Protein AF-A0A7S1CDT9-F1 (afdb_monomer_lite)

Radius of gyration: 30.09 Å; chains: 1; bounding box: 101×68×72 Å

InterPro domains:
  IPR005821 Ion transport domain [PF00520] (72-222)
  IPR027359 Voltage-dependent channel domain superfamily [G3DSA:1.20.120.350] (67-190)

Organism: NCBI:txid1486930

Structure (mmCIF, N/CA/C/O backbone):
data_AF-A0A7S1CDT9-F1
#
_entry.id   AF-A0A7S1CDT9-F1
#
loop_
_atom_site.group_PDB
_atom_site.id
_atom_site.type_symbol
_atom_site.label_atom_id
_atom_site.label_alt_id
_atom_site.label_comp_id
_atom_site.label_asym_id
_atom_site.label_entity_id
_atom_site.label_seq_id
_atom_site.pdbx_PDB_ins_code
_atom_site.Cartn_x
_atom_site.Cartn_y
_atom_site.Cartn_z
_atom_site.occupancy
_atom_site.B_iso_or_equiv
_atom_site.auth_seq_id
_atom_site.auth_comp_id
_atom_site.auth_asym_id
_atom_site.auth_atom_id
_atom_site.pdbx_PDB_model_num
ATOM 1 N N . TYR A 1 1 ? -73.613 44.405 9.204 1.00 38.44 1 TYR A N 1
ATOM 2 C CA . TYR A 1 1 ? -73.505 43.460 8.079 1.00 38.44 1 TYR A CA 1
ATOM 3 C C . TYR A 1 1 ? -72.021 43.235 7.843 1.00 38.44 1 TYR A C 1
ATOM 5 O O . TYR A 1 1 ? -71.393 44.067 7.221 1.00 38.44 1 TYR A O 1
ATOM 13 N N . GLY A 1 2 ? -71.340 42.308 8.503 1.00 38.50 2 GLY A N 1
ATOM 14 C CA . GLY A 1 2 ? -71.753 40.945 8.801 1.00 38.50 2 GLY A CA 1
ATOM 15 C C . GLY A 1 2 ? -71.008 40.019 7.843 1.00 38.50 2 GLY A C 1
ATOM 16 O O . GLY A 1 2 ? -71.425 39.916 6.703 1.00 38.50 2 GLY A O 1
ATOM 17 N N . SER A 1 3 ? -69.946 39.393 8.361 1.00 44.78 3 SER A N 1
ATOM 18 C CA . SER A 1 3 ? -69.428 38.069 7.986 1.00 44.78 3 SER A CA 1
ATOM 19 C C . SER A 1 3 ? -68.967 37.836 6.536 1.00 44.78 3 SER A C 1
ATOM 21 O O . SER A 1 3 ? -69.788 37.714 5.637 1.00 44.78 3 SER A O 1
ATOM 23 N N . ALA A 1 4 ? -67.643 37.727 6.351 1.00 43.66 4 ALA A N 1
ATOM 24 C CA . ALA A 1 4 ? -66.958 36.709 5.527 1.00 43.66 4 ALA A CA 1
ATOM 25 C C . ALA A 1 4 ? -65.446 37.022 5.408 1.00 43.66 4 ALA A C 1
ATOM 27 O O . ALA A 1 4 ? -64.882 37.029 4.321 1.00 43.66 4 ALA A O 1
ATOM 28 N N . ALA A 1 5 ? -64.782 37.313 6.528 1.00 44.62 5 ALA A N 1
ATOM 29 C CA . ALA A 1 5 ? -63.343 37.081 6.650 1.00 44.62 5 ALA A CA 1
ATOM 30 C C . ALA A 1 5 ? -63.211 35.766 7.424 1.00 44.62 5 ALA A C 1
ATOM 32 O O . ALA A 1 5 ? -62.884 35.763 8.604 1.00 44.62 5 ALA A O 1
ATOM 33 N N . GLY A 1 6 ? -63.687 34.689 6.797 1.00 41.97 6 GLY A N 1
ATOM 34 C CA . GLY A 1 6 ? -63.473 33.339 7.289 1.00 41.97 6 GLY A CA 1
ATOM 35 C C . GLY A 1 6 ? -62.061 32.952 6.902 1.00 41.97 6 GLY A C 1
ATOM 36 O O . GLY A 1 6 ? -61.773 32.873 5.710 1.00 41.97 6 GLY A O 1
ATOM 37 N N . ASP A 1 7 ? -61.204 32.849 7.912 1.00 44.88 7 ASP A N 1
ATOM 38 C CA . ASP A 1 7 ? -60.302 31.717 8.100 1.00 44.88 7 ASP A CA 1
ATOM 39 C C . ASP A 1 7 ? -59.784 31.122 6.783 1.00 44.88 7 ASP A C 1
ATOM 41 O O . ASP A 1 7 ? -60.239 30.082 6.315 1.00 44.88 7 ASP A O 1
ATOM 45 N N . LEU A 1 8 ? -58.840 31.825 6.154 1.00 48.88 8 LEU A N 1
ATOM 46 C CA . LEU A 1 8 ? -57.819 31.125 5.387 1.00 48.88 8 LEU A CA 1
ATOM 47 C C . LEU A 1 8 ? -56.829 30.636 6.431 1.00 48.88 8 LEU A C 1
ATOM 49 O O . LEU A 1 8 ? -56.068 31.426 6.987 1.00 48.88 8 LEU A O 1
ATOM 53 N N . ASP A 1 9 ? -56.987 29.358 6.748 1.00 50.38 9 ASP A N 1
ATOM 54 C CA . ASP A 1 9 ? -56.279 28.605 7.765 1.00 50.38 9 ASP A CA 1
ATOM 55 C C . ASP A 1 9 ? -54.783 28.963 7.797 1.00 50.38 9 ASP A C 1
ATOM 57 O O . ASP A 1 9 ? -54.049 28.752 6.827 1.00 50.38 9 ASP A O 1
ATOM 61 N N . ASP A 1 10 ? -54.313 29.465 8.946 1.00 52.00 10 ASP A N 1
ATOM 62 C CA . ASP A 1 10 ? -52.886 29.691 9.238 1.00 52.00 10 ASP A CA 1
ATOM 63 C C . ASP A 1 10 ? -52.038 28.407 9.045 1.00 52.00 10 ASP A C 1
ATOM 65 O O . ASP A 1 10 ? -50.812 28.475 8.927 1.00 52.00 10 ASP A O 1
ATOM 69 N N . ASP A 1 11 ? -52.690 27.243 8.941 1.00 54.84 11 ASP A N 1
ATOM 70 C CA . ASP A 1 11 ? -52.087 25.944 8.649 1.00 54.84 11 ASP A CA 1
ATOM 71 C C . ASP A 1 11 ? -51.543 25.822 7.202 1.00 54.84 11 ASP A C 1
ATOM 73 O O . ASP A 1 11 ? -50.564 25.105 6.991 1.00 54.84 11 ASP A O 1
ATOM 77 N N . GLU A 1 12 ? -52.082 26.542 6.200 1.00 53.56 12 GLU A N 1
ATOM 78 C CA . GLU A 1 12 ? -51.554 26.517 4.813 1.00 53.56 12 GLU A CA 1
ATOM 79 C C . GLU A 1 12 ? -50.340 27.444 4.611 1.00 53.56 12 GLU A C 1
ATOM 81 O O . GLU A 1 12 ? -49.479 27.180 3.763 1.00 53.56 12 GLU A O 1
ATOM 86 N N . LEU A 1 13 ? -50.202 28.509 5.414 1.00 50.66 13 LEU A N 1
ATOM 87 C CA . LEU A 1 13 ? -49.011 29.370 5.370 1.00 50.66 13 LEU A CA 1
ATOM 88 C C . LEU A 1 13 ? -47.770 28.681 5.961 1.00 50.66 13 LEU A C 1
ATOM 90 O O . LEU A 1 13 ? -46.641 29.086 5.673 1.00 50.66 13 LEU A O 1
ATOM 94 N N . GLN A 1 14 ? -47.971 27.631 6.759 1.00 55.84 14 GLN A N 1
ATOM 95 C CA . GLN A 1 14 ? -46.906 26.878 7.416 1.00 55.84 14 GLN A CA 1
ATOM 96 C C . GLN A 1 14 ? -46.224 25.849 6.494 1.00 55.84 14 GLN A C 1
ATOM 98 O O . GLN A 1 14 ? -45.138 25.366 6.821 1.00 55.84 14 GLN A O 1
ATOM 103 N N . ASP A 1 15 ? -46.801 25.584 5.315 1.00 57.28 15 ASP A N 1
ATOM 104 C CA . ASP A 1 15 ? -46.224 24.725 4.267 1.00 57.28 15 ASP A CA 1
ATOM 105 C C . ASP A 1 15 ? -45.381 25.512 3.236 1.00 57.28 15 ASP A C 1
ATOM 107 O O . ASP A 1 15 ? -44.718 24.939 2.364 1.00 57.28 15 ASP A O 1
ATOM 111 N N . CYS A 1 16 ? -45.340 26.846 3.346 1.00 67.56 16 CYS A N 1
ATOM 112 C CA . CYS A 1 16 ? -44.498 27.700 2.514 1.00 67.56 16 CYS A CA 1
ATOM 113 C C . CYS A 1 16 ? -43.068 27.765 3.072 1.00 67.56 16 CYS A C 1
ATOM 115 O O . CYS A 1 16 ? -42.754 28.549 3.966 1.00 67.56 16 CYS A O 1
ATOM 117 N N . ILE A 1 17 ? -42.165 26.958 2.511 1.00 75.00 17 ILE A N 1
ATOM 118 C CA . ILE A 1 17 ? -40.745 26.976 2.884 1.00 75.00 17 ILE A CA 1
ATOM 119 C C . ILE A 1 17 ? -40.106 28.277 2.370 1.00 75.00 17 ILE A C 1
ATOM 121 O O . ILE A 1 17 ? -40.009 28.503 1.162 1.00 75.00 17 ILE A O 1
ATOM 125 N N . GLY A 1 18 ? -39.648 29.137 3.283 1.00 82.50 18 GLY A N 1
ATOM 126 C CA . GLY A 1 18 ? -38.952 30.379 2.932 1.00 82.50 18 GLY A CA 1
ATOM 127 C C . GLY A 1 18 ? -37.646 30.123 2.165 1.00 82.50 18 GLY A C 1
ATOM 128 O O . GLY A 1 18 ? -37.026 29.072 2.306 1.00 82.50 18 GLY A O 1
ATOM 129 N N . PHE A 1 19 ? -37.181 31.091 1.369 1.00 78.44 19 PHE A N 1
ATOM 130 C CA . PHE A 1 19 ? -35.989 30.916 0.521 1.00 78.44 19 PHE A CA 1
ATOM 131 C C . PHE A 1 19 ? -34.717 30.556 1.315 1.00 78.44 19 PHE A C 1
ATOM 133 O O . PHE A 1 19 ? -33.931 29.723 0.867 1.00 78.44 19 PHE A O 1
ATOM 140 N N . GLU A 1 20 ? -34.532 31.114 2.517 1.00 82.88 20 GLU A N 1
ATOM 141 C CA . GLU A 1 20 ? -33.432 30.712 3.408 1.00 82.88 20 GLU A CA 1
ATOM 142 C C . GLU A 1 20 ? -33.561 29.256 3.868 1.00 82.88 20 GLU A C 1
ATOM 144 O O . GLU A 1 20 ? -32.596 28.499 3.771 1.00 82.88 20 GLU A O 1
ATOM 149 N N . GLN A 1 21 ? -34.758 28.832 4.282 1.00 81.38 21 GLN A N 1
ATOM 150 C CA . GLN A 1 21 ? -35.018 27.441 4.662 1.00 81.38 21 GLN A CA 1
ATOM 151 C C . GLN A 1 21 ? -34.838 26.490 3.473 1.00 81.38 21 GLN A C 1
ATOM 153 O O . GLN A 1 21 ? -34.311 25.395 3.638 1.00 81.38 21 GLN A O 1
ATOM 158 N N . PHE A 1 22 ? -35.205 26.905 2.259 1.00 84.19 22 PHE A N 1
ATOM 159 C CA . PHE A 1 22 ? -34.964 26.139 1.038 1.00 84.19 22 PHE A CA 1
ATOM 160 C C . PHE A 1 22 ? -33.464 26.001 0.738 1.00 84.19 22 PHE A C 1
ATOM 162 O O . PHE A 1 22 ? -33.005 24.918 0.374 1.00 84.19 22 PHE A O 1
ATOM 169 N N . MET A 1 23 ? -32.676 27.062 0.938 1.00 83.81 23 MET A N 1
ATOM 170 C CA . MET A 1 23 ? -31.217 27.015 0.794 1.00 83.81 23 MET A CA 1
ATOM 171 C C . MET A 1 23 ? -30.565 26.107 1.844 1.00 83.81 23 MET A C 1
ATOM 173 O O . MET A 1 23 ? -29.676 25.322 1.500 1.00 83.81 23 MET A O 1
ATOM 177 N N . GLU A 1 24 ? -31.043 26.134 3.091 1.00 84.38 24 GLU A N 1
ATOM 178 C CA . GLU A 1 24 ? -30.644 25.166 4.119 1.00 84.38 24 GLU A CA 1
ATOM 179 C C . GLU A 1 24 ? -31.045 23.738 3.740 1.00 84.38 24 GLU A C 1
ATOM 181 O O . GLU A 1 24 ? -30.251 22.813 3.913 1.00 84.38 24 GLU A O 1
ATOM 186 N N . LEU A 1 25 ? -32.229 23.539 3.157 1.00 82.69 25 LEU A N 1
ATOM 187 C CA . LEU A 1 25 ? -32.705 22.226 2.731 1.00 82.69 25 LEU A CA 1
ATOM 188 C C . LEU A 1 25 ? -31.880 21.683 1.559 1.00 82.69 25 LEU A C 1
ATOM 190 O O . LEU A 1 25 ? -31.492 20.520 1.579 1.00 82.69 25 LEU A O 1
ATOM 194 N N . CYS A 1 26 ? -31.510 22.518 0.587 1.00 77.50 26 CYS A N 1
ATOM 195 C CA . CYS A 1 26 ? -30.573 22.156 -0.480 1.00 77.50 26 CYS A CA 1
ATOM 196 C C . CYS A 1 26 ? -29.181 21.807 0.068 1.00 77.50 26 CYS A C 1
ATOM 198 O O . CYS A 1 26 ? -28.555 20.846 -0.394 1.00 77.50 26 CYS A O 1
ATOM 200 N N . ALA A 1 27 ? -28.705 22.530 1.086 1.00 81.12 27 ALA A N 1
ATOM 201 C CA . ALA A 1 27 ? -27.473 22.178 1.787 1.00 81.12 27 ALA A CA 1
ATOM 202 C C . ALA A 1 27 ? -27.608 20.831 2.523 1.00 81.12 27 ALA A C 1
ATOM 204 O O . ALA A 1 27 ? -26.697 20.003 2.456 1.00 81.12 27 ALA A O 1
ATOM 205 N N . LEU A 1 28 ? -28.759 20.571 3.150 1.00 81.31 28 LEU A N 1
ATOM 206 C CA . LEU A 1 28 ? -29.074 19.327 3.854 1.00 81.31 28 LEU A CA 1
ATOM 207 C C . LEU A 1 28 ? -29.215 18.132 2.894 1.00 81.31 28 LEU A C 1
ATOM 209 O O . LEU A 1 28 ? -28.754 17.036 3.204 1.00 81.31 28 LEU A O 1
ATOM 213 N N . VAL A 1 29 ? -29.790 18.337 1.707 1.00 80.75 29 VAL A N 1
ATOM 214 C CA . VAL A 1 29 ? -29.925 17.325 0.644 1.00 80.75 29 VAL A CA 1
ATOM 215 C C . VAL A 1 29 ? -28.559 16.925 0.084 1.00 80.75 29 VAL A C 1
ATOM 217 O O . VAL A 1 29 ? -28.347 15.762 -0.268 1.00 80.75 29 VAL A O 1
ATOM 220 N N . ASN A 1 30 ? -27.594 17.849 0.060 1.00 78.75 30 ASN A N 1
ATOM 221 C CA . ASN A 1 30 ? -26.218 17.548 -0.338 1.00 78.75 30 ASN A CA 1
ATOM 222 C C . ASN A 1 30 ? -25.458 16.714 0.718 1.00 78.75 30 ASN A C 1
ATOM 224 O O . ASN A 1 30 ? -24.397 16.143 0.443 1.00 78.75 30 ASN A O 1
ATOM 228 N N . VAL A 1 31 ? -25.998 16.587 1.935 1.00 78.69 31 VAL A N 1
ATOM 229 C CA . VAL A 1 31 ? -25.448 15.700 2.958 1.00 78.69 31 VAL A CA 1
ATOM 230 C C . VAL A 1 31 ? -25.961 14.283 2.723 1.00 78.69 31 VAL A C 1
ATOM 232 O O . VAL A 1 31 ? -27.145 13.976 2.839 1.00 78.69 31 VAL A O 1
ATOM 235 N N . ARG A 1 32 ? -25.041 13.346 2.464 1.00 66.19 32 ARG A N 1
ATOM 236 C CA . ARG A 1 32 ? -25.374 11.915 2.485 1.00 66.19 32 ARG A CA 1
ATOM 237 C C . ARG A 1 32 ? -25.796 11.504 3.896 1.00 66.19 32 ARG A C 1
ATOM 239 O O . ARG A 1 32 ? -24.952 11.219 4.748 1.00 66.19 32 ARG A O 1
ATOM 246 N N . LEU A 1 33 ? -27.104 11.392 4.117 1.00 63.91 33 LEU A N 1
ATOM 247 C CA . LEU A 1 33 ? -27.672 10.803 5.325 1.00 63.91 33 LEU A CA 1
ATOM 248 C C . LEU A 1 33 ? -27.259 9.329 5.415 1.00 63.91 33 LEU A C 1
ATOM 250 O O . LEU A 1 33 ? -27.834 8.434 4.790 1.00 63.91 33 LEU A O 1
ATOM 254 N N . ARG A 1 34 ? -26.223 9.052 6.210 1.00 53.22 34 ARG A N 1
ATOM 255 C CA . ARG A 1 34 ? -25.741 7.690 6.444 1.00 53.22 34 ARG A CA 1
ATOM 256 C C . ARG A 1 34 ? -26.693 6.997 7.420 1.00 53.22 34 ARG A C 1
ATOM 258 O O . ARG A 1 34 ? -26.467 6.975 8.628 1.00 53.22 34 ARG A O 1
ATOM 265 N N . ARG A 1 35 ? -27.788 6.430 6.904 1.00 52.16 35 ARG A N 1
ATOM 266 C CA . ARG A 1 35 ? -28.776 5.699 7.713 1.00 52.16 35 ARG A CA 1
ATOM 267 C C . ARG A 1 35 ? -28.089 4.518 8.404 1.00 52.16 35 ARG A C 1
ATOM 269 O O . ARG A 1 35 ? -27.700 3.536 7.769 1.00 52.16 35 ARG A O 1
ATOM 276 N N . LYS A 1 36 ? -27.927 4.600 9.727 1.00 45.81 36 LYS A N 1
ATOM 277 C CA . LYS A 1 36 ? -27.368 3.524 10.557 1.00 45.81 36 LYS A CA 1
ATOM 278 C C . LYS A 1 36 ? -28.402 2.395 10.624 1.00 45.81 36 LYS A C 1
ATOM 280 O O . LYS A 1 36 ? -29.210 2.336 11.543 1.00 45.81 36 LYS A O 1
ATOM 285 N N . ARG A 1 37 ? -28.435 1.533 9.599 1.00 47.59 37 ARG A N 1
ATOM 286 C CA . ARG A 1 37 ? -29.356 0.384 9.517 1.00 47.59 37 ARG A CA 1
ATOM 287 C C . ARG A 1 37 ? -29.232 -0.422 10.817 1.00 47.59 37 ARG A C 1
ATOM 289 O O . ARG A 1 37 ? -28.138 -0.925 11.102 1.00 47.59 37 ARG A O 1
ATOM 296 N N . ARG A 1 38 ? -30.315 -0.493 11.609 1.00 43.56 38 ARG A N 1
ATOM 297 C CA . ARG A 1 38 ? -30.423 -1.402 12.761 1.00 43.56 38 ARG A CA 1
ATOM 298 C C . ARG A 1 38 ? -30.262 -2.811 12.195 1.00 43.56 38 ARG A C 1
ATOM 300 O O . ARG A 1 38 ? -31.094 -3.263 11.417 1.00 43.56 38 ARG A O 1
ATOM 307 N N . LEU A 1 39 ? -29.115 -3.430 12.455 1.00 54.19 39 LEU A N 1
ATOM 308 C CA . LEU A 1 39 ? -28.828 -4.784 11.990 1.00 54.19 39 LEU A CA 1
ATOM 309 C C . LEU A 1 39 ? -29.713 -5.768 12.757 1.00 54.19 39 LEU A C 1
ATOM 311 O O . LEU A 1 39 ? -29.831 -5.655 13.974 1.00 54.19 39 LEU A O 1
ATOM 315 N N . GLY A 1 40 ? -30.334 -6.684 12.014 1.00 48.69 40 GLY A N 1
ATOM 316 C CA . GLY A 1 40 ? -31.334 -7.625 12.507 1.00 48.69 40 GLY A CA 1
ATOM 317 C C . GLY A 1 40 ? -30.824 -8.632 13.540 1.00 48.69 40 GLY A C 1
ATOM 318 O O . GLY A 1 40 ? -29.639 -8.964 13.614 1.00 48.69 40 GLY A O 1
ATOM 319 N N . THR A 1 41 ? -31.786 -9.106 14.321 1.00 47.78 41 THR A N 1
ATOM 320 C CA . THR A 1 41 ? -31.725 -10.091 15.402 1.00 47.78 41 THR A CA 1
ATOM 321 C C . THR A 1 41 ? -31.651 -11.515 14.843 1.00 47.78 41 THR A C 1
ATOM 323 O O . THR A 1 41 ? -32.663 -12.070 14.431 1.00 47.78 41 THR A O 1
ATOM 326 N N . GLY A 1 42 ? -30.464 -12.122 14.810 1.00 51.44 42 GLY A N 1
ATOM 327 C CA . GLY A 1 42 ? -30.286 -13.529 14.423 1.00 51.44 42 GLY A CA 1
ATOM 328 C C . GLY A 1 42 ? -29.121 -14.187 15.165 1.00 51.44 42 GLY A C 1
ATOM 329 O O . GLY A 1 42 ? -28.303 -13.496 15.767 1.00 51.44 42 GLY A O 1
ATOM 330 N N . TRP A 1 43 ? -29.006 -15.515 15.114 1.00 48.19 43 TRP A N 1
ATOM 331 C CA . TRP A 1 43 ? -27.961 -16.300 15.801 1.00 48.19 43 TRP A CA 1
ATOM 332 C C . TRP A 1 43 ? -26.533 -15.945 15.344 1.00 48.19 43 TRP A C 1
ATOM 334 O O . TRP A 1 43 ? -25.629 -15.797 16.167 1.00 48.19 43 TRP A O 1
ATOM 344 N N . ALA A 1 44 ? -26.351 -15.635 14.057 1.00 52.66 44 ALA A N 1
ATOM 345 C CA . ALA A 1 44 ? -25.117 -15.052 13.526 1.00 52.66 44 ALA A CA 1
ATOM 346 C C . ALA A 1 44 ? -24.757 -13.697 14.181 1.00 52.66 44 ALA A C 1
ATOM 348 O O . ALA A 1 44 ? -23.601 -13.281 14.166 1.00 52.66 44 ALA A O 1
ATOM 349 N N . PHE A 1 45 ? -25.723 -12.992 14.784 1.00 54.62 45 PHE A N 1
ATOM 350 C CA . PHE A 1 45 ? -25.503 -11.734 15.498 1.00 54.62 45 PHE A CA 1
ATOM 351 C C . PHE A 1 45 ? -24.974 -11.941 16.922 1.00 54.62 45 PHE A C 1
ATOM 353 O O . PHE A 1 45 ? -24.178 -11.121 17.370 1.00 54.62 45 PHE A O 1
ATOM 360 N N . ALA A 1 46 ? -25.366 -13.015 17.617 1.00 52.44 46 ALA A N 1
ATOM 361 C CA . ALA A 1 46 ? -24.847 -13.353 18.947 1.00 52.44 46 ALA A CA 1
ATOM 362 C C . ALA A 1 46 ? -23.362 -13.746 18.872 1.00 52.44 46 ALA A C 1
ATOM 364 O O . ALA A 1 46 ? -22.542 -13.174 19.593 1.00 52.44 46 ALA A O 1
ATOM 365 N N . ALA A 1 47 ? -23.000 -14.585 17.893 1.00 55.22 47 ALA A N 1
ATOM 366 C CA . ALA A 1 47 ? -21.606 -14.884 17.561 1.00 55.22 47 ALA A CA 1
ATOM 367 C C . ALA A 1 47 ? -20.835 -13.606 17.170 1.00 55.22 47 ALA A C 1
ATOM 369 O O . ALA A 1 47 ? -19.781 -13.312 17.730 1.00 55.22 47 ALA A O 1
ATOM 370 N N . LYS A 1 48 ? -21.415 -12.747 16.314 1.00 55.75 48 LYS A N 1
ATOM 371 C CA . LYS A 1 48 ? -20.827 -11.436 15.972 1.00 55.75 48 LYS A CA 1
ATOM 372 C C . LYS A 1 48 ? -20.752 -10.448 17.136 1.00 55.75 48 LYS A C 1
ATOM 374 O O . LYS A 1 48 ? -19.996 -9.485 17.037 1.00 55.75 48 LYS A O 1
ATOM 379 N N . ARG A 1 49 ? -21.582 -10.569 18.175 1.00 49.28 49 ARG A N 1
ATOM 380 C CA . ARG A 1 49 ? -21.584 -9.678 19.348 1.00 49.28 49 ARG A CA 1
ATOM 381 C C . ARG A 1 49 ? -20.507 -10.104 20.336 1.00 49.28 49 ARG A C 1
ATOM 383 O O . ARG A 1 49 ? -19.827 -9.225 20.842 1.00 49.28 49 ARG A O 1
ATOM 390 N N . SER A 1 50 ? -20.321 -11.409 20.532 1.00 50.03 50 SER A N 1
ATOM 391 C CA . SER A 1 50 ? -19.228 -11.975 21.329 1.00 50.03 50 SER A CA 1
ATOM 392 C C . SER A 1 50 ? -17.864 -11.672 20.699 1.00 50.03 50 SER A C 1
ATOM 394 O O . SER A 1 50 ? -17.022 -11.077 21.359 1.00 50.03 50 SER A O 1
ATOM 396 N N . VAL A 1 51 ? -17.704 -11.898 19.388 1.00 56.81 51 VAL A N 1
ATOM 397 C CA . VAL A 1 51 ? -16.483 -11.517 18.648 1.00 56.81 51 VAL A CA 1
ATOM 398 C C . VAL A 1 51 ? -16.246 -10.004 18.696 1.00 56.81 51 VAL A C 1
ATOM 400 O O . VAL A 1 51 ? -15.130 -9.567 18.931 1.00 56.81 51 VAL A O 1
ATOM 403 N N . ARG A 1 52 ? -17.292 -9.171 18.565 1.00 56.28 52 ARG A N 1
ATOM 404 C CA . ARG A 1 52 ? -17.151 -7.709 18.722 1.00 56.28 52 ARG A CA 1
ATOM 405 C C . ARG A 1 52 ? -16.805 -7.271 20.143 1.00 56.28 52 ARG A C 1
ATOM 407 O O . ARG A 1 52 ? -16.199 -6.219 20.279 1.00 56.28 52 ARG A O 1
ATOM 414 N N . HIS A 1 53 ? -17.213 -8.013 21.169 1.00 51.94 53 HIS A N 1
ATOM 415 C CA . HIS A 1 53 ? -16.853 -7.725 22.559 1.00 51.94 53 HIS A CA 1
ATOM 416 C C . HIS A 1 53 ? -15.428 -8.182 22.883 1.00 51.94 53 HIS A C 1
ATOM 418 O O . HIS A 1 53 ? -14.738 -7.478 23.606 1.00 51.94 53 HIS A O 1
ATOM 424 N N . ALA A 1 54 ? -14.994 -9.314 22.320 1.00 52.06 54 ALA A N 1
ATOM 425 C CA . ALA A 1 54 ? -13.627 -9.811 22.430 1.00 52.06 54 ALA A CA 1
ATOM 426 C C . ALA A 1 54 ? -12.629 -8.931 21.656 1.00 52.06 54 ALA A C 1
ATOM 428 O O . ALA A 1 54 ? -11.548 -8.665 22.163 1.00 52.06 54 ALA A O 1
ATOM 429 N N . LEU A 1 55 ? -13.010 -8.420 20.474 1.00 51.53 55 LEU A N 1
ATOM 430 C CA . LEU A 1 55 ? -12.186 -7.463 19.724 1.00 51.53 55 LEU A CA 1
ATOM 431 C C . LEU A 1 55 ? -12.127 -6.086 20.401 1.00 51.53 55 LEU A C 1
ATOM 433 O O . LEU A 1 55 ? -11.070 -5.483 20.431 1.00 51.53 55 LEU A O 1
ATOM 437 N N . LYS A 1 56 ? -13.225 -5.601 20.999 1.00 48.94 56 LYS A N 1
ATOM 438 C CA . LYS A 1 56 ? -13.289 -4.298 21.693 1.00 48.94 56 LYS A CA 1
ATOM 439 C C . LYS A 1 56 ? -12.643 -4.285 23.083 1.00 48.94 56 LYS A C 1
ATOM 441 O O . LYS A 1 56 ? -13.088 -3.535 23.956 1.00 48.94 56 LYS A O 1
ATOM 446 N N . HIS A 1 57 ? -11.625 -5.100 23.333 1.00 42.88 57 HIS A N 1
ATOM 447 C CA . HIS A 1 57 ? -10.851 -4.894 24.547 1.00 42.88 57 HIS A CA 1
ATOM 448 C C . HIS A 1 57 ? -10.035 -3.610 24.355 1.00 42.88 57 HIS A C 1
ATOM 450 O O . HIS A 1 57 ? -9.028 -3.586 23.656 1.00 42.88 57 HIS A O 1
ATOM 456 N N . GLU A 1 58 ? -10.540 -2.502 24.896 1.00 46.06 58 GLU A N 1
ATOM 457 C CA . GLU A 1 58 ? -9.867 -1.207 24.840 1.00 46.06 58 GLU A CA 1
ATOM 458 C C . GLU A 1 58 ? -8.615 -1.300 25.720 1.00 46.06 58 GLU A C 1
ATOM 460 O O . GLU A 1 58 ? -8.709 -1.412 26.943 1.00 46.06 58 GLU A O 1
ATOM 465 N N . VAL A 1 59 ? -7.435 -1.312 25.099 1.00 49.53 59 VAL A N 1
ATOM 466 C CA . VAL A 1 59 ? -6.157 -1.273 25.812 1.00 49.53 59 VAL A CA 1
ATOM 467 C C . VAL A 1 59 ? -5.671 0.168 25.741 1.00 49.53 59 VAL A C 1
ATOM 469 O O . VAL A 1 59 ? -5.295 0.676 24.688 1.00 49.53 59 VAL A O 1
ATOM 472 N N . VAL A 1 60 ? -5.737 0.867 26.872 1.00 48.09 60 VAL A N 1
ATOM 473 C CA . VAL A 1 60 ? -5.293 2.259 26.969 1.00 48.09 60 VAL A CA 1
ATOM 474 C C . VAL A 1 60 ? -3.789 2.265 27.225 1.00 48.09 60 VAL A C 1
ATOM 476 O O . VAL A 1 60 ? -3.349 2.014 28.344 1.00 48.09 60 VAL A O 1
ATOM 479 N N . ILE A 1 61 ? -2.997 2.567 26.195 1.00 45.16 61 ILE A N 1
ATOM 480 C CA . ILE A 1 61 ? -1.555 2.815 26.322 1.00 45.16 61 ILE A CA 1
ATOM 481 C C . ILE A 1 61 ? -1.320 4.303 26.051 1.00 45.16 61 ILE A C 1
ATOM 483 O O . ILE A 1 61 ? -1.635 4.806 24.976 1.00 45.16 61 ILE A O 1
ATOM 487 N N . GLY A 1 62 ? -0.796 5.032 27.040 1.00 43.72 62 GLY A N 1
ATOM 488 C CA . GLY A 1 62 ? -0.295 6.399 26.841 1.00 43.72 62 GLY A CA 1
ATOM 489 C C . GLY A 1 62 ? -1.339 7.465 26.475 1.00 43.72 62 GLY A C 1
ATOM 490 O O . GLY A 1 62 ? -1.016 8.402 25.755 1.00 43.72 62 GLY A O 1
ATOM 491 N N . GLY A 1 63 ? -2.587 7.344 26.940 1.00 45.12 63 GLY A N 1
ATOM 492 C CA . GLY A 1 63 ? -3.623 8.372 26.733 1.00 45.12 63 GLY A CA 1
ATOM 493 C C . GLY A 1 63 ? -4.347 8.319 25.380 1.00 45.12 63 GLY A C 1
ATOM 494 O O . GLY A 1 63 ? -5.289 9.081 25.168 1.00 45.12 63 GLY A O 1
ATOM 495 N N . VAL A 1 64 ? -3.982 7.385 24.496 1.00 49.53 64 VAL A N 1
ATOM 496 C CA . VAL A 1 64 ? -4.688 7.118 23.236 1.00 49.53 64 VAL A CA 1
ATOM 497 C C . VAL A 1 64 ? -5.499 5.830 23.391 1.00 49.53 64 VAL A C 1
ATOM 499 O O . VAL A 1 64 ? -4.980 4.799 23.817 1.00 49.53 64 VAL A O 1
ATOM 502 N N . ARG A 1 65 ? -6.801 5.880 23.079 1.00 43.03 65 ARG A N 1
ATOM 503 C CA . ARG A 1 65 ? -7.662 4.687 23.060 1.00 43.03 65 ARG A CA 1
ATOM 504 C C . ARG A 1 65 ? -7.376 3.913 21.776 1.00 43.03 65 ARG A C 1
ATOM 506 O O . ARG A 1 65 ? -7.936 4.244 20.735 1.00 43.03 65 ARG A O 1
ATOM 513 N N . LEU A 1 66 ? -6.486 2.930 21.847 1.00 52.66 66 LEU A N 1
ATOM 514 C CA . LEU A 1 66 ? -6.230 2.002 20.750 1.00 52.66 66 LEU A CA 1
ATOM 515 C C . LEU A 1 66 ? -7.066 0.742 20.997 1.00 52.66 66 LEU A C 1
ATOM 517 O O . LEU A 1 66 ? -7.031 0.159 22.082 1.00 52.66 66 LEU A O 1
ATOM 521 N N . GLY A 1 67 ? -7.871 0.351 20.011 1.00 57.88 67 GLY A N 1
ATOM 522 C CA . GLY A 1 67 ? -8.522 -0.955 20.042 1.00 57.88 67 GLY A CA 1
ATOM 523 C C . GLY A 1 67 ? -7.454 -2.045 19.939 1.00 57.88 67 GLY A C 1
ATOM 524 O O . GLY A 1 67 ? -6.554 -1.934 19.100 1.00 57.88 67 GLY A O 1
ATOM 525 N N . ALA A 1 68 ? -7.508 -3.076 20.788 1.00 56.41 68 ALA A N 1
ATOM 526 C CA . ALA A 1 68 ? -6.559 -4.192 20.737 1.00 56.41 68 ALA A CA 1
ATOM 527 C C . ALA A 1 68 ? -6.507 -4.858 19.348 1.00 56.41 68 ALA A C 1
ATOM 529 O O . ALA A 1 68 ? -5.464 -5.371 18.944 1.00 56.41 68 ALA A O 1
ATOM 530 N N . GLU A 1 69 ? -7.607 -4.797 18.593 1.00 60.09 69 GLU A N 1
ATOM 531 C CA . GLU A 1 69 ? -7.703 -5.310 17.230 1.00 60.09 69 GLU A CA 1
ATOM 532 C C . GLU A 1 69 ? -6.848 -4.531 16.219 1.00 60.09 69 GLU A C 1
ATOM 534 O O . GLU A 1 69 ? -6.293 -5.117 15.294 1.00 60.09 69 GLU A O 1
ATOM 539 N N . GLU A 1 70 ? -6.702 -3.215 16.386 1.00 65.62 70 GLU A N 1
ATOM 540 C CA . GLU A 1 70 ? -5.871 -2.396 15.495 1.00 65.62 70 GLU A CA 1
ATOM 541 C C . GLU A 1 70 ? -4.390 -2.596 15.831 1.00 65.62 70 GLU A C 1
ATOM 543 O O . GLU A 1 70 ? -3.562 -2.755 14.937 1.00 65.62 70 GLU A O 1
ATOM 548 N N . LEU A 1 71 ? -4.081 -2.720 17.125 1.00 72.62 71 LEU A N 1
ATOM 549 C CA . LEU A 1 71 ? -2.722 -2.900 17.629 1.00 72.62 71 LEU A CA 1
ATOM 550 C C . LEU A 1 71 ? -2.132 -4.256 17.212 1.00 72.62 71 LEU A C 1
ATOM 552 O O . LEU A 1 71 ? -0.982 -4.319 16.785 1.00 72.62 71 LEU A O 1
ATOM 556 N N . MET A 1 72 ? -2.917 -5.338 17.263 1.00 77.38 72 MET A N 1
ATOM 557 C CA . MET A 1 72 ? -2.448 -6.660 16.832 1.00 77.38 72 MET A CA 1
ATOM 558 C C . MET A 1 72 ? -2.143 -6.702 15.329 1.00 77.38 72 MET A C 1
ATOM 560 O O . MET A 1 72 ? -1.104 -7.221 14.918 1.00 77.38 72 MET A O 1
ATOM 564 N N . ILE A 1 73 ? -3.026 -6.128 14.507 1.00 80.56 73 ILE A N 1
ATOM 565 C CA . ILE A 1 73 ? -2.849 -6.040 13.052 1.00 80.56 73 ILE A CA 1
ATOM 566 C C . ILE A 1 73 ? -1.609 -5.210 12.715 1.00 80.56 73 ILE A C 1
ATOM 568 O O . ILE A 1 73 ? -0.828 -5.604 11.847 1.00 80.56 73 ILE A O 1
ATOM 572 N N . ASP A 1 74 ? -1.408 -4.092 13.410 1.00 83.31 74 ASP A N 1
ATOM 573 C CA . ASP A 1 74 ? -0.261 -3.218 13.191 1.00 83.31 74 ASP A CA 1
ATOM 574 C C . ASP A 1 74 ? 1.050 -3.898 13.620 1.00 83.31 74 ASP A C 1
ATOM 576 O O . ASP A 1 74 ? 2.030 -3.832 12.880 1.00 83.31 74 ASP A O 1
ATOM 580 N N . VAL A 1 75 ? 1.067 -4.646 14.732 1.00 86.44 75 VAL A N 1
ATOM 581 C CA . VAL A 1 75 ? 2.230 -5.450 15.163 1.00 86.44 75 VAL A CA 1
ATOM 582 C C . VAL A 1 75 ? 2.576 -6.534 14.140 1.00 86.44 75 VAL A C 1
ATOM 584 O O . VAL A 1 75 ? 3.735 -6.657 13.747 1.00 86.44 75 VAL A O 1
ATOM 587 N N . LEU A 1 76 ? 1.583 -7.288 13.657 1.00 87.44 76 LEU A N 1
ATOM 588 C CA . LEU A 1 76 ? 1.778 -8.288 12.599 1.00 87.44 76 LEU A CA 1
ATOM 589 C C . LEU A 1 76 ? 2.343 -7.658 11.319 1.00 87.44 76 LEU A C 1
ATOM 591 O O . LEU A 1 76 ? 3.155 -8.269 10.629 1.00 87.44 76 LEU A O 1
ATOM 595 N N . LEU A 1 77 ? 1.928 -6.433 10.999 1.00 87.12 77 LEU A N 1
ATOM 596 C CA . LEU A 1 77 ? 2.382 -5.709 9.817 1.00 87.12 77 LEU A CA 1
ATOM 597 C C . LEU A 1 77 ? 3.808 -5.159 9.989 1.00 87.12 77 LEU A C 1
ATOM 599 O O . LEU A 1 77 ? 4.590 -5.193 9.038 1.00 87.12 77 LEU A O 1
ATOM 603 N N . VAL A 1 78 ? 4.184 -4.722 11.196 1.00 88.88 78 VAL A N 1
ATOM 604 C CA . VAL A 1 78 ? 5.580 -4.396 11.535 1.00 88.88 78 VAL A CA 1
ATOM 605 C C . VAL A 1 78 ? 6.465 -5.632 11.390 1.00 88.88 78 VAL A C 1
ATOM 607 O O . VAL A 1 78 ? 7.513 -5.541 10.757 1.00 88.88 78 VAL A O 1
ATOM 610 N N . LEU A 1 79 ? 6.031 -6.789 11.901 1.00 90.31 79 LEU A N 1
ATOM 611 C CA . LEU A 1 79 ? 6.765 -8.051 11.761 1.00 90.31 79 LEU A CA 1
ATOM 612 C C . LEU A 1 79 ? 6.923 -8.470 10.292 1.00 90.31 79 LEU A C 1
ATOM 614 O O . LEU A 1 79 ? 8.024 -8.818 9.878 1.00 90.31 79 LEU A O 1
ATOM 618 N N . ASP A 1 80 ? 5.867 -8.375 9.478 1.00 88.81 80 ASP A N 1
ATOM 619 C CA . ASP A 1 80 ? 5.944 -8.667 8.036 1.00 88.81 80 ASP A CA 1
ATOM 620 C C . ASP A 1 80 ? 6.886 -7.703 7.290 1.00 88.81 80 ASP A C 1
ATOM 622 O O . ASP A 1 80 ? 7.622 -8.108 6.389 1.00 88.81 80 ASP A O 1
ATOM 626 N N . THR A 1 81 ? 6.909 -6.429 7.691 1.00 87.69 81 THR A N 1
ATOM 627 C CA . THR A 1 81 ? 7.811 -5.424 7.106 1.00 87.69 81 THR A CA 1
ATOM 628 C C . THR A 1 81 ? 9.262 -5.665 7.519 1.00 87.69 81 THR A C 1
ATOM 630 O O . THR A 1 81 ? 10.157 -5.532 6.688 1.00 87.69 81 THR A O 1
ATOM 633 N N . LEU A 1 82 ? 9.503 -6.053 8.775 1.00 89.44 82 LEU A N 1
ATOM 634 C CA . LEU A 1 82 ? 10.822 -6.457 9.261 1.00 89.44 82 LEU A CA 1
ATOM 635 C C . LEU A 1 82 ? 11.329 -7.671 8.476 1.00 89.44 82 LEU A C 1
ATOM 637 O O . LEU A 1 82 ? 12.460 -7.663 7.999 1.00 89.44 82 LEU A O 1
ATOM 641 N N . GLN A 1 83 ? 10.463 -8.667 8.276 1.00 88.56 83 GLN A N 1
ATOM 642 C CA . GLN A 1 83 ? 10.769 -9.847 7.477 1.00 88.56 83 GLN A CA 1
ATOM 643 C C . GLN A 1 83 ? 11.186 -9.469 6.053 1.00 88.56 83 GLN A C 1
ATOM 645 O O . GLN A 1 83 ? 12.217 -9.920 5.566 1.00 88.56 83 GLN A O 1
ATOM 650 N N . LEU A 1 84 ? 10.415 -8.596 5.397 1.00 86.12 84 LEU A N 1
ATOM 651 C CA . LEU A 1 84 ? 10.735 -8.107 4.057 1.00 86.12 84 LEU A CA 1
ATOM 652 C C . LEU A 1 84 ? 12.056 -7.322 4.015 1.00 86.12 84 LEU A C 1
ATOM 654 O O . LEU A 1 84 ? 12.806 -7.452 3.051 1.00 86.12 84 LEU A O 1
ATOM 658 N N . TYR A 1 85 ? 12.342 -6.515 5.038 1.00 86.44 85 TYR A N 1
ATOM 659 C CA . TYR A 1 85 ? 13.588 -5.757 5.133 1.00 86.44 85 TYR A CA 1
ATOM 660 C C . TYR A 1 85 ? 14.809 -6.678 5.234 1.00 86.44 85 TYR A C 1
ATOM 662 O O . TYR A 1 85 ? 15.784 -6.462 4.519 1.00 86.44 85 TYR A O 1
ATOM 670 N N . VAL A 1 86 ? 14.739 -7.728 6.060 1.00 86.69 86 VAL A N 1
ATOM 671 C CA . VAL A 1 86 ? 15.822 -8.716 6.198 1.00 86.69 86 VAL A CA 1
ATOM 672 C C . VAL A 1 86 ? 16.025 -9.494 4.897 1.00 86.69 86 VAL A C 1
ATOM 674 O O . VAL A 1 86 ? 17.160 -9.645 4.466 1.00 86.69 86 VAL A O 1
ATOM 677 N N . THR A 1 87 ? 14.949 -9.903 4.216 1.00 80.94 87 THR A N 1
ATOM 678 C CA . THR A 1 87 ? 15.047 -10.555 2.895 1.00 80.94 87 THR A CA 1
ATOM 679 C C . THR A 1 87 ? 15.630 -9.632 1.817 1.00 80.94 87 THR A C 1
ATOM 681 O O . THR A 1 87 ? 16.240 -10.098 0.861 1.00 80.94 87 THR A O 1
ATOM 684 N N . ALA A 1 88 ? 15.447 -8.315 1.938 1.00 80.06 88 ALA A N 1
ATOM 685 C C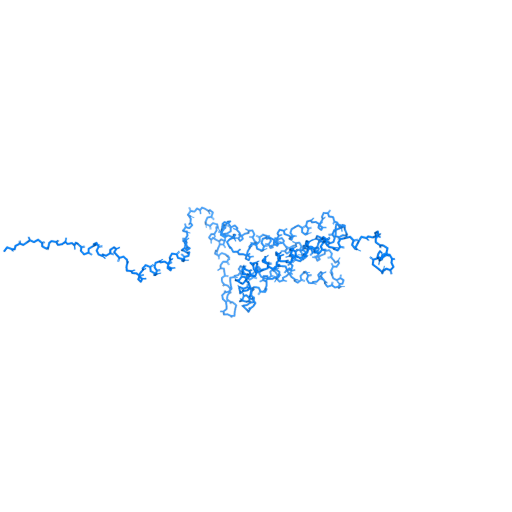A . ALA A 1 88 ? 16.026 -7.342 1.012 1.00 80.06 88 ALA A CA 1
ATOM 686 C C . ALA A 1 88 ? 17.487 -6.983 1.341 1.00 80.06 88 ALA A C 1
ATOM 688 O O . ALA A 1 88 ? 18.185 -6.429 0.488 1.00 80.06 88 ALA A O 1
ATOM 689 N N . ALA A 1 89 ? 17.946 -7.253 2.565 1.00 81.62 89 ALA A N 1
ATOM 690 C CA . ALA A 1 89 ? 19.314 -6.989 2.976 1.00 81.62 89 ALA A CA 1
ATOM 691 C C . ALA A 1 89 ? 20.274 -8.020 2.345 1.00 81.62 89 ALA A C 1
ATOM 693 O O . ALA A 1 89 ? 19.945 -9.200 2.266 1.00 81.62 89 ALA A O 1
ATOM 694 N N . PRO A 1 90 ? 21.492 -7.618 1.938 1.00 65.81 90 PRO A N 1
ATOM 695 C CA . PRO A 1 90 ? 22.476 -8.514 1.317 1.00 65.81 90 PRO A CA 1
ATOM 696 C C . PRO A 1 90 ? 23.132 -9.502 2.305 1.00 65.81 90 PRO A C 1
ATOM 698 O O . PRO A 1 90 ? 24.157 -10.108 1.994 1.00 65.81 90 PRO A O 1
ATOM 701 N N . GLU A 1 91 ? 22.599 -9.628 3.519 1.00 71.00 91 GLU A N 1
ATOM 702 C CA . GLU A 1 91 ? 23.185 -10.405 4.606 1.00 71.00 91 GLU A CA 1
ATOM 703 C C . GLU A 1 91 ? 22.705 -11.866 4.550 1.00 71.00 91 GLU A C 1
ATOM 705 O O . GLU A 1 91 ? 21.536 -12.142 4.284 1.00 71.00 91 GLU A O 1
ATOM 710 N N . LYS A 1 92 ? 23.604 -12.825 4.820 1.00 60.16 92 LYS A N 1
ATOM 711 C CA . LYS A 1 92 ? 23.359 -14.276 4.654 1.00 60.16 92 LYS A CA 1
ATOM 712 C C . LYS A 1 92 ? 22.215 -14.855 5.498 1.00 60.16 92 LYS A C 1
ATOM 714 O O . LYS A 1 92 ? 21.835 -15.996 5.272 1.00 60.16 92 LYS A O 1
ATOM 719 N N . LEU A 1 93 ? 21.651 -14.085 6.431 1.00 63.03 93 LEU A N 1
ATOM 720 C CA . LEU A 1 93 ? 20.454 -14.477 7.178 1.00 63.03 93 LEU A CA 1
ATOM 721 C C . LEU A 1 93 ? 19.249 -14.732 6.262 1.00 63.03 93 LEU A C 1
ATOM 723 O O . LEU A 1 93 ? 18.366 -15.480 6.648 1.00 63.03 93 LEU A O 1
ATOM 727 N N . SER A 1 94 ? 19.197 -14.164 5.054 1.00 61.88 94 SER A N 1
ATOM 728 C CA . SER A 1 94 ? 18.068 -14.393 4.142 1.00 61.88 94 SER A CA 1
ATOM 729 C C . SER A 1 94 ? 17.974 -15.825 3.586 1.00 61.88 94 SER A C 1
ATOM 731 O O . SER A 1 94 ? 16.923 -16.166 3.044 1.00 61.88 94 SER A O 1
ATOM 733 N N . ASP A 1 95 ? 19.035 -16.634 3.674 1.00 64.69 95 ASP A N 1
ATOM 734 C CA . ASP A 1 95 ? 19.123 -17.933 2.985 1.00 64.69 95 ASP A CA 1
ATOM 735 C C . ASP A 1 95 ? 18.607 -19.116 3.830 1.00 64.69 95 ASP A C 1
ATOM 737 O O . ASP A 1 95 ? 18.527 -20.235 3.331 1.00 64.69 95 ASP A O 1
ATOM 741 N N . ASP A 1 96 ? 18.221 -18.901 5.100 1.00 78.69 96 ASP A N 1
ATOM 742 C CA . ASP A 1 96 ? 17.657 -19.996 5.903 1.00 78.69 96 ASP A CA 1
ATOM 743 C C . ASP A 1 96 ? 16.181 -20.243 5.554 1.00 78.69 96 ASP A C 1
ATOM 745 O O . ASP A 1 96 ? 15.325 -19.354 5.656 1.00 78.69 96 ASP A O 1
ATOM 749 N N . ASP A 1 97 ? 15.845 -21.506 5.288 1.00 82.31 97 ASP A N 1
ATOM 750 C CA . ASP A 1 97 ? 14.467 -21.983 5.101 1.00 82.31 97 ASP A CA 1
ATOM 751 C C . ASP A 1 97 ? 13.535 -21.586 6.259 1.00 82.31 97 ASP A C 1
ATOM 753 O O . ASP A 1 97 ? 12.342 -21.336 6.065 1.00 82.31 97 ASP A O 1
ATOM 757 N N . ALA A 1 98 ? 14.084 -21.460 7.472 1.00 86.56 98 ALA A N 1
ATOM 758 C CA . ALA A 1 98 ? 13.355 -21.008 8.651 1.00 86.56 98 ALA A CA 1
ATOM 759 C C . ALA A 1 98 ? 12.758 -19.599 8.472 1.00 86.56 98 ALA A C 1
ATOM 761 O O . ALA A 1 98 ? 11.617 -19.356 8.876 1.00 86.56 98 ALA A O 1
ATOM 762 N N . TRP A 1 99 ? 13.476 -18.677 7.821 1.00 85.94 99 TRP A N 1
ATOM 763 C CA . TRP A 1 99 ? 12.952 -17.343 7.529 1.00 85.94 99 TRP A CA 1
ATOM 764 C C . TRP A 1 99 ? 11.843 -17.408 6.482 1.00 85.94 99 TRP A C 1
ATOM 766 O O . TRP A 1 99 ? 10.801 -16.773 6.651 1.00 85.94 99 TRP A O 1
ATOM 776 N N . ARG A 1 100 ? 11.983 -18.228 5.435 1.00 82.75 100 ARG A N 1
ATOM 777 C CA . ARG A 1 100 ? 10.897 -18.424 4.456 1.00 82.75 100 ARG A CA 1
ATOM 778 C C . ARG A 1 100 ? 9.622 -18.929 5.142 1.00 82.75 100 ARG A C 1
ATOM 780 O O . ARG A 1 100 ? 8.551 -18.350 4.940 1.00 82.75 100 ARG A O 1
ATOM 787 N N . MET A 1 101 ? 9.742 -19.916 6.034 1.00 87.00 101 MET A N 1
ATOM 788 C CA . MET A 1 101 ? 8.616 -20.438 6.823 1.00 87.00 101 MET A CA 1
ATOM 789 C C . MET A 1 101 ? 7.993 -19.383 7.742 1.00 87.00 101 MET A C 1
ATOM 791 O O . MET A 1 101 ? 6.768 -19.312 7.851 1.00 87.00 101 MET A O 1
ATOM 795 N N . LEU A 1 102 ? 8.807 -18.526 8.363 1.00 89.06 102 LEU A N 1
ATOM 796 C CA . LEU A 1 102 ? 8.315 -17.429 9.195 1.00 89.06 102 LEU A CA 1
ATOM 797 C C . LEU A 1 102 ? 7.475 -16.438 8.377 1.00 89.06 102 LEU A C 1
ATOM 799 O O . LEU A 1 102 ? 6.404 -16.025 8.823 1.00 89.06 102 LEU A O 1
ATOM 803 N N . GLY A 1 103 ? 7.906 -16.111 7.156 1.00 88.75 103 GLY A N 1
ATOM 804 C CA . GLY A 1 103 ? 7.144 -15.264 6.234 1.00 88.75 103 GLY A CA 1
ATOM 805 C C . GLY A 1 103 ? 5.770 -15.848 5.882 1.00 88.75 103 GLY A C 1
ATOM 806 O O . GLY A 1 103 ? 4.761 -15.143 5.962 1.00 88.75 103 GLY A O 1
ATOM 807 N N . VAL A 1 104 ? 5.715 -17.145 5.565 1.00 89.56 104 VAL A N 1
ATOM 808 C CA . VAL A 1 104 ? 4.454 -17.865 5.306 1.00 89.56 104 VAL A CA 1
ATOM 809 C C . VAL A 1 104 ? 3.568 -17.882 6.556 1.00 89.56 104 VAL A C 1
ATOM 811 O O . VAL A 1 104 ? 2.364 -17.623 6.473 1.00 89.56 104 VAL A O 1
ATOM 814 N N . GLY A 1 105 ? 4.162 -18.121 7.728 1.00 91.31 105 GLY A N 1
ATOM 815 C CA . GLY A 1 105 ? 3.475 -18.103 9.017 1.00 91.31 105 GLY A CA 1
ATOM 816 C C . GLY A 1 105 ? 2.807 -16.757 9.301 1.00 91.31 105 GLY A C 1
ATOM 817 O O . GLY A 1 105 ? 1.599 -16.713 9.543 1.00 91.31 105 GLY A O 1
ATOM 818 N N . LEU A 1 106 ? 3.547 -15.651 9.185 1.00 89.31 106 LEU A N 1
ATOM 819 C CA . LEU A 1 106 ? 3.017 -14.296 9.378 1.00 89.31 106 LEU A CA 1
ATOM 820 C C . LEU A 1 106 ? 1.877 -13.972 8.403 1.00 89.31 106 LEU A C 1
ATOM 822 O O . LEU A 1 106 ? 0.851 -13.419 8.813 1.00 89.31 106 LEU A O 1
ATOM 826 N N . LEU A 1 107 ? 2.016 -14.346 7.125 1.00 89.81 107 LEU A N 1
ATOM 827 C CA . LEU A 1 107 ? 0.956 -14.152 6.136 1.00 89.81 107 LEU A CA 1
ATOM 828 C C . LEU A 1 107 ? -0.307 -14.946 6.495 1.00 89.81 107 LEU A C 1
ATOM 830 O O . LEU A 1 107 ? -1.414 -14.418 6.368 1.00 89.81 107 LEU A O 1
ATOM 834 N N . SER A 1 108 ? -0.155 -16.193 6.944 1.00 90.75 108 SER A N 1
ATOM 835 C CA . SER A 1 108 ? -1.287 -17.055 7.298 1.00 90.75 108 SER A CA 1
ATOM 836 C C . SER A 1 108 ? -2.098 -16.480 8.464 1.00 90.75 108 SER A C 1
ATOM 838 O O . SER A 1 108 ? -3.316 -16.327 8.348 1.00 90.75 108 SER A O 1
ATOM 840 N N . VAL A 1 109 ? -1.422 -16.047 9.536 1.00 90.56 109 VAL A N 1
ATOM 841 C CA . VAL A 1 109 ? -2.049 -15.397 10.697 1.00 90.56 109 VAL A CA 1
ATOM 842 C C . VAL A 1 109 ? -2.780 -14.131 10.260 1.00 90.56 109 VAL A C 1
ATOM 844 O O . VAL A 1 109 ? -3.931 -13.911 10.635 1.00 90.56 109 VAL A O 1
ATOM 847 N N . PHE A 1 110 ? -2.162 -13.332 9.390 1.00 87.31 110 PHE A N 1
ATOM 848 C CA . PHE A 1 110 ? -2.780 -12.114 8.887 1.00 87.31 110 PHE A CA 1
ATOM 849 C C . PHE A 1 110 ? -4.015 -12.359 8.007 1.00 87.31 110 PHE A C 1
ATOM 851 O O . PHE A 1 110 ? -5.001 -11.619 8.084 1.00 87.31 110 PHE A O 1
ATOM 858 N N . CYS A 1 111 ? -3.990 -13.403 7.177 1.00 89.56 111 CYS A N 1
ATOM 859 C CA . CYS A 1 111 ? -5.144 -13.803 6.376 1.00 89.56 111 CYS A CA 1
ATOM 860 C C . CYS A 1 111 ? -6.314 -14.238 7.263 1.00 89.56 111 CYS A C 1
ATOM 862 O O . CYS A 1 111 ? -7.446 -13.818 7.016 1.00 89.56 111 CYS A O 1
ATOM 864 N N . ILE A 1 112 ? -6.040 -15.024 8.310 1.00 89.31 112 ILE A N 1
ATOM 865 C CA . ILE A 1 112 ? -7.051 -15.458 9.282 1.00 89.31 112 ILE A CA 1
ATOM 866 C C . ILE A 1 112 ? -7.660 -14.242 9.988 1.00 89.31 112 ILE A C 1
ATOM 868 O O . ILE A 1 112 ? -8.882 -14.101 10.014 1.00 89.31 112 ILE A O 1
ATOM 872 N N . GLU A 1 113 ? -6.829 -13.323 10.476 1.00 86.12 113 GLU A N 1
ATOM 873 C CA . GLU A 1 113 ? -7.282 -12.106 11.156 1.00 86.12 113 GLU A CA 1
ATOM 874 C C . GLU A 1 113 ? -8.167 -11.237 10.249 1.00 86.12 113 GLU A C 1
ATOM 876 O O . GLU A 1 113 ? -9.278 -10.839 10.612 1.00 86.12 113 GLU A O 1
ATOM 881 N N . THR A 1 114 ? -7.726 -11.010 9.009 1.00 82.19 114 THR A N 1
ATOM 882 C CA . THR A 1 114 ? -8.475 -10.212 8.027 1.00 82.19 114 THR A CA 1
ATOM 883 C C . THR A 1 114 ? -9.805 -10.881 7.664 1.00 82.19 114 THR A C 1
ATOM 885 O O . THR A 1 114 ? -10.821 -10.197 7.504 1.00 82.19 114 THR A O 1
ATOM 888 N N . ALA A 1 115 ? -9.834 -12.215 7.572 1.00 85.19 115 ALA A N 1
ATOM 889 C CA . ALA A 1 115 ? -11.046 -12.985 7.305 1.00 85.19 115 ALA A CA 1
ATOM 890 C C . ALA A 1 115 ? -12.040 -12.922 8.477 1.00 85.19 115 ALA A C 1
ATOM 892 O O . ALA A 1 115 ? -13.231 -12.679 8.257 1.00 85.19 115 ALA A O 1
ATOM 893 N N . LEU A 1 116 ? -11.565 -13.060 9.721 1.00 82.06 116 LEU A N 1
ATOM 894 C CA . LEU A 1 116 ? -12.381 -12.903 10.929 1.00 82.06 116 LEU A CA 1
ATOM 895 C C . LEU A 1 116 ? -12.967 -11.491 11.020 1.00 82.06 116 LEU A C 1
ATOM 897 O O . LEU A 1 116 ? -14.167 -11.313 11.266 1.00 82.06 116 LEU A O 1
ATOM 901 N N . TYR A 1 117 ? -12.152 -10.477 10.732 1.00 76.69 117 TYR A N 1
ATOM 902 C CA . TYR A 1 117 ? -12.591 -9.090 10.723 1.00 76.69 117 TYR A CA 1
ATOM 903 C C . TYR A 1 117 ? -13.645 -8.831 9.633 1.00 76.69 117 TYR A C 1
ATOM 905 O O . TYR A 1 117 ? -14.698 -8.240 9.912 1.00 76.69 117 TYR A O 1
ATOM 913 N N . ALA A 1 118 ? -13.433 -9.338 8.414 1.00 79.81 118 ALA A N 1
ATOM 914 C CA . ALA A 1 118 ? -14.401 -9.255 7.319 1.00 79.81 118 ALA A CA 1
ATOM 915 C C . ALA A 1 118 ? -15.730 -9.948 7.668 1.00 79.81 118 ALA A C 1
ATOM 917 O O . ALA A 1 118 ? -16.813 -9.398 7.419 1.00 79.81 118 ALA A O 1
ATOM 918 N N . TRP A 1 119 ? -15.665 -11.116 8.314 1.00 78.31 119 TRP A N 1
ATOM 919 C CA . TRP A 1 119 ? -16.847 -11.842 8.767 1.00 78.31 119 TRP A CA 1
ATOM 920 C C . TRP A 1 119 ? -17.619 -11.062 9.840 1.00 78.31 119 TRP A C 1
ATOM 922 O O . TRP A 1 119 ? -18.854 -10.970 9.773 1.00 78.31 119 TRP A O 1
ATOM 932 N N . SER A 1 120 ? -16.913 -10.410 10.771 1.00 72.75 120 SER A N 1
ATOM 933 C CA . SER A 1 120 ? -17.516 -9.625 11.854 1.00 72.75 120 SER A CA 1
ATOM 934 C C . SER A 1 120 ? -18.311 -8.408 11.339 1.00 72.75 120 SER A C 1
ATOM 936 O O . SER A 1 120 ? -19.477 -8.225 11.717 1.00 72.75 120 SER A O 1
ATOM 938 N N . LEU A 1 121 ? -17.753 -7.621 10.406 1.00 67.00 121 LEU A N 1
ATOM 939 C CA . LEU A 1 121 ? -18.390 -6.409 9.865 1.00 67.00 121 LEU A CA 1
ATOM 940 C C . LEU A 1 121 ? -19.455 -6.687 8.798 1.00 67.00 121 LEU A C 1
ATOM 942 O O . LEU A 1 121 ? -20.396 -5.898 8.657 1.00 67.00 121 LEU A O 1
ATOM 946 N N . GLY A 1 122 ? -19.338 -7.807 8.082 1.00 68.38 122 GLY A N 1
ATOM 947 C CA . GLY A 1 122 ? -20.164 -8.132 6.923 1.00 68.38 122 GLY A CA 1
ATOM 948 C C . GLY A 1 122 ? -19.647 -7.502 5.624 1.00 68.38 122 GLY A C 1
ATOM 949 O O . GLY A 1 122 ? -19.168 -6.365 5.604 1.00 68.38 122 GLY A O 1
ATOM 950 N N . TRP A 1 123 ? -19.802 -8.245 4.524 1.00 66.31 123 TRP A N 1
ATOM 951 C CA . TRP A 1 123 ? -19.178 -7.968 3.224 1.00 66.31 123 TRP A CA 1
ATOM 952 C C . TRP A 1 123 ? -19.430 -6.541 2.708 1.00 66.31 123 TRP A C 1
ATOM 954 O O . TRP A 1 123 ? -18.489 -5.813 2.420 1.00 66.31 123 TRP A O 1
ATOM 964 N N . MET A 1 124 ? -20.675 -6.053 2.702 1.00 66.19 124 MET A N 1
ATOM 965 C CA . MET A 1 124 ? -20.984 -4.712 2.166 1.00 66.19 124 MET A CA 1
ATOM 966 C C . MET A 1 124 ? -20.324 -3.551 2.928 1.00 66.19 124 MET A C 1
ATOM 968 O O . MET A 1 124 ? -20.037 -2.519 2.332 1.00 66.19 124 MET A O 1
ATOM 972 N N . ARG A 1 125 ? -20.081 -3.679 4.240 1.00 66.75 125 ARG A N 1
ATOM 973 C CA . ARG A 1 125 ? -19.437 -2.609 5.032 1.00 66.75 125 ARG A CA 1
ATOM 974 C C . ARG A 1 125 ? -17.918 -2.674 4.980 1.00 66.75 125 ARG A C 1
ATOM 976 O O . ARG A 1 125 ? -17.260 -1.653 5.178 1.00 66.75 125 ARG A O 1
ATOM 983 N N . PHE A 1 126 ? -17.37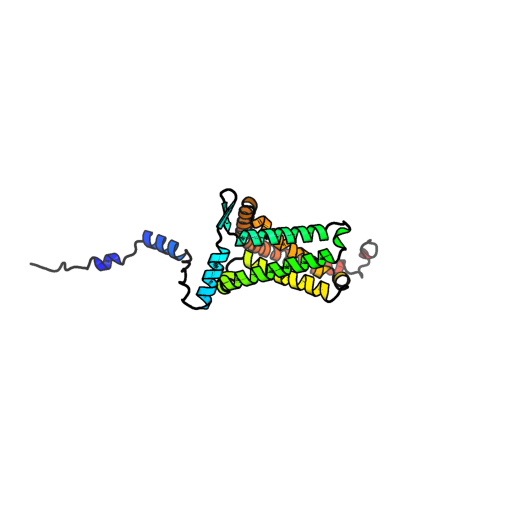4 -3.856 4.717 1.00 67.25 126 PHE A N 1
ATOM 984 C CA . PHE A 1 126 ? -15.942 -4.063 4.583 1.00 67.25 126 PHE A CA 1
ATOM 985 C C . PHE A 1 126 ? -15.379 -3.309 3.364 1.00 67.25 126 PHE A C 1
ATOM 987 O O . PHE A 1 126 ? -14.371 -2.609 3.475 1.00 67.25 126 PHE A O 1
ATOM 994 N N . TRP A 1 127 ? -16.097 -3.350 2.236 1.00 70.06 127 TRP A N 1
ATOM 995 C CA . TRP A 1 127 ? -15.667 -2.753 0.965 1.00 70.06 127 TRP A CA 1
ATOM 996 C C . TRP A 1 127 ? -15.805 -1.219 0.879 1.00 70.06 127 TRP A C 1
ATOM 998 O O . TRP A 1 127 ? -15.215 -0.604 -0.006 1.00 70.06 127 TRP A O 1
ATOM 1008 N N . ASP A 1 128 ? -16.515 -0.565 1.802 1.00 68.94 128 ASP A N 1
ATOM 1009 C CA . ASP A 1 128 ? -16.741 0.894 1.765 1.00 68.94 128 ASP A CA 1
ATOM 1010 C C . ASP A 1 128 ? -15.432 1.688 2.008 1.00 68.94 128 ASP A C 1
ATOM 1012 O O . ASP A 1 128 ? -15.123 2.689 1.361 1.00 68.94 128 ASP A O 1
ATOM 1016 N N . SER A 1 129 ? -14.563 1.183 2.885 1.00 74.25 129 SER A N 1
ATOM 1017 C CA . SER A 1 129 ? -13.280 1.815 3.229 1.00 74.25 129 SER A CA 1
ATOM 1018 C C . SER A 1 129 ? -12.154 1.445 2.257 1.00 74.25 129 SER A C 1
ATOM 1020 O O . SER A 1 129 ? -11.871 0.266 2.058 1.00 74.25 129 SER A O 1
ATOM 1022 N N . GLY A 1 130 ? -11.449 2.442 1.713 1.00 73.12 130 GLY A N 1
ATOM 1023 C CA . GLY A 1 130 ? -10.344 2.220 0.767 1.00 73.12 130 GLY A CA 1
ATOM 1024 C C . GLY A 1 130 ? -9.116 1.506 1.353 1.00 73.12 130 GLY A C 1
ATOM 1025 O O . GLY A 1 130 ? -8.532 0.668 0.680 1.00 73.12 130 GLY A O 1
ATOM 1026 N N . LEU A 1 131 ? -8.740 1.782 2.610 1.00 75.69 131 LEU A N 1
ATOM 1027 C CA . LEU A 1 131 ? -7.556 1.161 3.232 1.00 75.69 131 LEU A CA 1
ATOM 1028 C C . LEU A 1 131 ? -7.743 -0.342 3.490 1.00 75.69 131 LEU A C 1
ATOM 1030 O O . LEU A 1 131 ? -6.836 -1.116 3.223 1.00 75.69 131 LEU A O 1
ATOM 1034 N N . ARG A 1 132 ? -8.940 -0.771 3.917 1.00 78.00 132 ARG A N 1
ATOM 1035 C CA . ARG A 1 132 ? -9.244 -2.204 4.093 1.00 78.00 132 ARG A CA 1
ATOM 1036 C C . ARG A 1 132 ? -9.329 -2.958 2.762 1.00 78.00 132 ARG A C 1
ATOM 1038 O O . ARG A 1 132 ? -9.003 -4.135 2.710 1.00 78.00 132 ARG A O 1
ATOM 1045 N N . ARG A 1 133 ? -9.727 -2.281 1.674 1.00 84.25 133 ARG A N 1
ATOM 1046 C CA . ARG A 1 133 ? -9.676 -2.859 0.320 1.00 84.25 133 ARG A CA 1
ATOM 1047 C C . ARG A 1 133 ? -8.241 -3.122 -0.127 1.00 84.25 133 ARG A C 1
ATOM 1049 O O . ARG A 1 133 ? -7.970 -4.204 -0.631 1.00 84.25 133 ARG A O 1
ATOM 1056 N N . LEU A 1 134 ? -7.338 -2.159 0.083 1.00 85.06 134 LEU A N 1
ATOM 1057 C CA . LEU A 1 134 ? -5.913 -2.350 -0.211 1.00 85.06 134 LEU A CA 1
ATOM 1058 C C . LEU A 1 134 ? -5.332 -3.522 0.579 1.00 85.06 134 LEU A C 1
ATOM 1060 O O . LEU A 1 134 ? -4.604 -4.321 0.007 1.00 85.06 134 LEU A O 1
ATOM 1064 N N . ASP A 1 135 ? -5.711 -3.661 1.846 1.00 84.88 135 ASP A N 1
ATOM 1065 C CA . ASP A 1 135 ? -5.251 -4.746 2.713 1.00 84.88 135 ASP A CA 1
ATOM 1066 C C . ASP A 1 135 ? -5.602 -6.140 2.168 1.00 84.88 135 ASP A C 1
ATOM 1068 O O . ASP A 1 135 ? -4.743 -7.009 2.062 1.00 84.88 135 ASP A O 1
ATOM 1072 N N . VAL A 1 136 ? -6.846 -6.335 1.714 1.00 87.56 136 VAL A N 1
ATOM 1073 C CA . VAL A 1 136 ? -7.266 -7.605 1.095 1.00 87.56 136 VAL A CA 1
ATOM 1074 C C . VAL A 1 136 ? -6.537 -7.869 -0.211 1.00 87.56 136 VAL A C 1
ATOM 1076 O O . VAL A 1 136 ? -6.112 -8.996 -0.448 1.00 87.56 136 VAL A O 1
ATOM 1079 N N . VAL A 1 137 ? -6.362 -6.846 -1.048 1.00 87.94 137 VAL A N 1
ATOM 1080 C CA . VAL A 1 137 ? -5.596 -6.985 -2.294 1.00 87.94 137 VAL A CA 1
ATOM 1081 C C . VAL A 1 137 ? -4.153 -7.396 -1.991 1.00 87.94 137 VAL A C 1
ATOM 1083 O O . VAL A 1 137 ? -3.62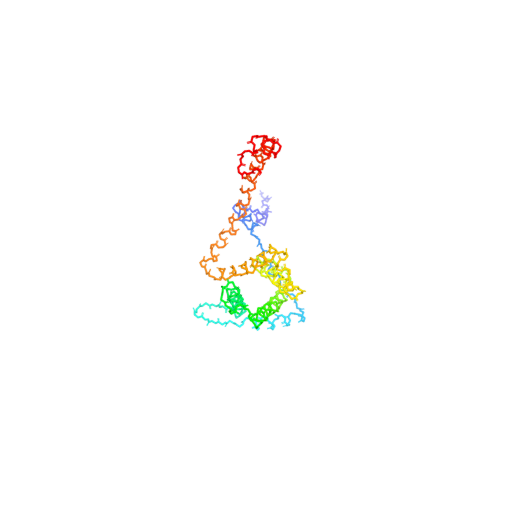9 -8.294 -2.646 1.00 87.94 137 VAL A O 1
ATOM 1086 N N . CYS A 1 138 ? -3.537 -6.807 -0.965 1.00 88.44 138 CYS A N 1
ATOM 1087 C CA . CYS A 1 138 ? -2.189 -7.171 -0.535 1.00 88.44 138 CYS A CA 1
ATOM 1088 C C . CYS A 1 138 ? -2.123 -8.613 -0.010 1.00 88.44 138 CYS A C 1
ATOM 1090 O O . CYS A 1 138 ? -1.168 -9.316 -0.319 1.00 88.44 138 CYS A O 1
ATOM 1092 N N . ASN A 1 139 ? -3.139 -9.087 0.719 1.00 89.56 139 ASN A N 1
ATOM 1093 C CA . ASN A 1 139 ? -3.186 -10.478 1.190 1.00 89.56 139 ASN A CA 1
ATOM 1094 C C . ASN A 1 139 ? -3.277 -11.475 0.050 1.00 89.56 139 ASN A C 1
ATOM 1096 O O . ASN A 1 139 ? -2.553 -12.465 0.043 1.00 89.56 139 ASN A O 1
ATOM 1100 N N . VAL A 1 140 ? -4.130 -11.194 -0.933 1.00 91.00 140 VAL A N 1
ATOM 1101 C CA . VAL A 1 140 ? -4.245 -12.034 -2.126 1.00 91.00 140 VAL A CA 1
ATOM 1102 C C . VAL A 1 140 ? -2.918 -12.057 -2.886 1.00 91.00 140 VAL A C 1
ATOM 1104 O O . VAL A 1 140 ? -2.453 -13.129 -3.260 1.00 91.00 140 VAL A O 1
ATOM 1107 N N . ALA A 1 141 ? -2.263 -10.905 -3.052 1.00 90.44 141 ALA A N 1
ATOM 1108 C CA . ALA A 1 141 ? -0.944 -10.837 -3.675 1.00 90.44 141 ALA A CA 1
ATOM 1109 C C . ALA A 1 141 ? 0.126 -11.608 -2.883 1.00 90.44 141 ALA A C 1
ATOM 1111 O O . ALA A 1 141 ? 0.955 -12.281 -3.487 1.00 90.44 141 ALA A O 1
ATOM 1112 N N . GLY A 1 142 ? 0.080 -11.566 -1.548 1.00 89.56 142 GLY A N 1
ATOM 1113 C CA . GLY A 1 142 ? 0.964 -12.347 -0.682 1.00 89.56 142 GLY A CA 1
ATOM 1114 C C . GLY A 1 142 ? 0.770 -13.853 -0.856 1.00 89.56 142 GLY A C 1
ATOM 1115 O O . GLY A 1 142 ? 1.747 -14.579 -1.006 1.00 8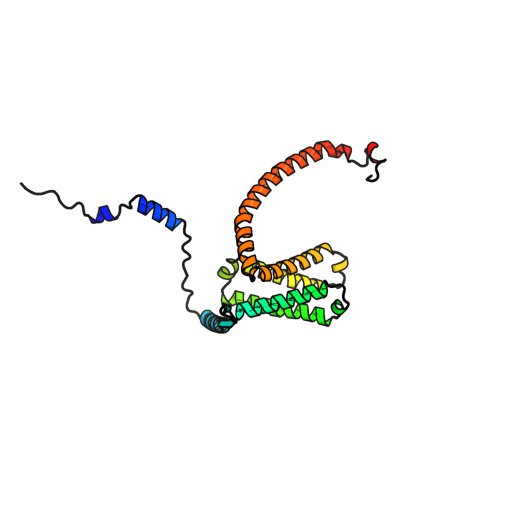9.56 142 GLY A O 1
ATOM 1116 N N . ILE A 1 143 ? -0.481 -14.323 -0.909 1.00 90.88 143 ILE A N 1
ATOM 1117 C CA . ILE A 1 143 ? -0.788 -15.742 -1.154 1.00 90.88 143 ILE A CA 1
ATOM 1118 C C . ILE A 1 143 ? -0.252 -16.175 -2.521 1.00 90.88 143 ILE A C 1
ATOM 1120 O O . ILE A 1 143 ? 0.337 -17.245 -2.630 1.00 90.88 143 ILE A O 1
ATOM 1124 N N . ILE A 1 144 ? -0.412 -15.341 -3.553 1.00 89.75 144 ILE A N 1
ATOM 1125 C CA . ILE A 1 144 ? 0.132 -15.616 -4.889 1.00 89.75 144 ILE A CA 1
ATOM 1126 C C . ILE A 1 144 ? 1.661 -15.668 -4.849 1.00 89.75 144 ILE A C 1
ATOM 1128 O O . ILE A 1 144 ? 2.238 -16.588 -5.413 1.00 89.75 144 ILE A O 1
ATOM 1132 N N . TYR A 1 145 ? 2.313 -14.723 -4.168 1.00 87.25 145 TYR A N 1
ATOM 1133 C CA . TYR A 1 145 ? 3.770 -14.683 -4.042 1.00 87.25 145 TYR A CA 1
ATOM 1134 C C . TYR A 1 145 ? 4.323 -15.974 -3.439 1.00 87.25 145 TYR A C 1
ATOM 1136 O O . TYR A 1 145 ? 5.114 -16.651 -4.087 1.00 87.25 145 TYR A O 1
ATOM 1144 N N . PHE A 1 146 ? 3.857 -16.360 -2.248 1.00 86.25 146 PHE A N 1
ATOM 1145 C CA . PHE A 1 146 ? 4.336 -17.586 -1.605 1.00 86.25 146 PHE A CA 1
ATOM 1146 C C . PHE A 1 146 ? 3.851 -18.852 -2.321 1.00 86.25 146 PHE A C 1
ATOM 1148 O O . PHE A 1 146 ? 4.547 -19.858 -2.313 1.00 86.25 146 PHE A O 1
ATOM 1155 N N . GLY A 1 147 ? 2.678 -18.820 -2.961 1.00 87.56 147 GLY A N 1
ATOM 1156 C CA . GLY A 1 147 ? 2.177 -19.944 -3.752 1.00 87.56 147 GLY A CA 1
ATOM 1157 C C . GLY A 1 147 ? 3.028 -20.217 -4.993 1.00 87.56 147 GLY A C 1
ATOM 1158 O O . GLY A 1 147 ? 3.315 -21.372 -5.294 1.00 87.56 147 GLY A O 1
ATOM 1159 N N . VAL A 1 148 ? 3.462 -19.165 -5.692 1.00 83.94 148 VAL A N 1
ATOM 1160 C CA . VAL A 1 148 ? 4.386 -19.271 -6.832 1.00 83.94 148 VAL A CA 1
ATOM 1161 C C . VAL A 1 148 ? 5.770 -19.712 -6.362 1.00 83.94 148 VAL A C 1
ATOM 1163 O O . VAL A 1 148 ? 6.335 -20.618 -6.968 1.00 83.94 148 VAL A O 1
ATOM 1166 N N . ASP A 1 149 ? 6.264 -19.129 -5.266 1.00 81.44 149 ASP A N 1
ATOM 1167 C CA . ASP A 1 149 ? 7.541 -19.494 -4.638 1.00 81.44 149 ASP A CA 1
ATOM 1168 C C . ASP A 1 149 ? 7.582 -20.977 -4.227 1.00 81.44 149 ASP A C 1
ATOM 1170 O O . ASP A 1 149 ? 8.585 -21.645 -4.426 1.00 81.44 149 ASP A O 1
ATOM 1174 N N . PHE A 1 150 ? 6.469 -21.523 -3.721 1.00 81.50 150 PHE A N 1
ATOM 1175 C CA . PHE A 1 150 ? 6.380 -22.927 -3.307 1.00 81.50 150 PHE A CA 1
ATOM 1176 C C . PHE A 1 150 ? 6.251 -23.912 -4.479 1.00 81.50 150 PHE A C 1
ATOM 1178 O O . PHE A 1 150 ? 6.732 -25.039 -4.401 1.00 81.50 150 PHE A O 1
ATOM 1185 N N . LEU A 1 151 ? 5.549 -23.529 -5.552 1.00 80.06 151 LEU A N 1
ATOM 1186 C CA . LEU A 1 151 ? 5.273 -24.427 -6.679 1.00 80.06 151 LEU A CA 1
ATOM 1187 C C . LEU A 1 151 ? 6.433 -24.525 -7.672 1.00 80.06 151 LEU A C 1
ATOM 1189 O O . LEU A 1 151 ? 6.533 -25.532 -8.369 1.00 80.06 151 LEU A O 1
ATOM 1193 N N . HIS A 1 152 ? 7.272 -23.494 -7.780 1.00 72.69 152 HIS A N 1
ATOM 1194 C CA . HIS A 1 152 ? 8.405 -23.492 -8.699 1.00 72.69 152 HIS A CA 1
ATOM 1195 C C . HIS A 1 152 ? 9.566 -22.647 -8.164 1.00 72.69 152 HIS A C 1
ATOM 1197 O O . HIS A 1 152 ? 9.546 -21.421 -8.278 1.00 72.69 152 HIS A O 1
ATOM 1203 N N . ASP A 1 153 ? 10.647 -23.308 -7.750 1.00 66.88 153 ASP A N 1
ATOM 1204 C CA . ASP A 1 153 ? 11.881 -22.633 -7.320 1.00 66.88 153 ASP A CA 1
ATOM 1205 C C . ASP A 1 153 ? 12.558 -21.802 -8.438 1.00 66.88 153 ASP A C 1
ATOM 1207 O O . ASP A 1 153 ? 13.350 -20.909 -8.154 1.00 66.88 153 ASP A O 1
ATOM 1211 N N . ASN A 1 154 ? 12.238 -22.036 -9.722 1.00 64.06 154 ASN A N 1
ATOM 1212 C CA . ASN A 1 154 ? 12.901 -21.370 -10.859 1.00 64.06 154 ASN A CA 1
ATOM 1213 C C . ASN A 1 154 ? 12.099 -20.235 -11.531 1.00 64.06 154 ASN A C 1
ATOM 1215 O O . ASN A 1 154 ? 12.654 -19.524 -12.371 1.00 64.06 154 ASN A O 1
ATOM 1219 N N . ILE A 1 155 ? 10.825 -20.001 -11.173 1.00 63.78 155 ILE A N 1
ATOM 1220 C CA . ILE A 1 155 ? 10.006 -18.954 -11.836 1.00 63.78 155 ILE A CA 1
ATOM 1221 C C . ILE A 1 155 ? 10.566 -17.548 -11.591 1.00 63.78 155 ILE A C 1
ATOM 1223 O O . ILE A 1 155 ? 10.417 -16.659 -12.435 1.00 63.78 155 ILE A O 1
ATOM 1227 N N . VAL A 1 156 ? 11.239 -17.342 -10.455 1.00 64.69 156 VAL A N 1
ATOM 1228 C CA . VAL A 1 156 ? 11.901 -16.069 -10.132 1.00 64.69 156 VAL A CA 1
ATOM 1229 C C . VAL A 1 156 ? 12.902 -15.680 -11.228 1.00 64.69 156 VAL A C 1
ATOM 1231 O O . VAL A 1 156 ? 13.012 -14.500 -11.568 1.00 64.69 156 VAL A O 1
ATOM 1234 N N . THR A 1 157 ? 13.571 -16.670 -11.824 1.00 65.88 157 THR A N 1
ATOM 1235 C CA . THR A 1 157 ? 14.571 -16.484 -12.881 1.00 65.88 157 THR A CA 1
ATOM 1236 C C . THR A 1 157 ? 13.928 -16.273 -14.255 1.00 65.88 157 THR A C 1
ATOM 1238 O O . THR A 1 157 ? 14.387 -15.415 -15.007 1.00 65.88 157 THR A O 1
ATOM 1241 N N . ASP A 1 158 ? 12.837 -16.981 -14.568 1.00 75.38 158 ASP A N 1
ATOM 1242 C CA . ASP A 1 158 ? 12.161 -16.881 -15.873 1.00 75.38 158 ASP A CA 1
ATOM 1243 C C . ASP A 1 158 ? 11.380 -15.568 -16.048 1.00 75.38 158 ASP A C 1
ATOM 1245 O O . ASP A 1 158 ? 11.357 -14.969 -17.129 1.00 75.38 158 ASP A O 1
ATOM 1249 N N . HIS A 1 159 ? 10.733 -15.082 -14.983 1.00 79.88 159 HIS A N 1
ATOM 1250 C CA . HIS A 1 159 ? 9.880 -13.891 -15.030 1.00 79.88 159 HIS A CA 1
ATOM 1251 C C . HIS A 1 159 ? 10.165 -12.912 -13.878 1.00 79.88 159 HIS A C 1
ATOM 1253 O O . HIS A 1 159 ? 9.287 -12.634 -13.049 1.00 79.88 159 HIS A O 1
ATOM 1259 N N . PRO A 1 160 ? 11.353 -12.275 -13.863 1.00 82.38 160 PRO A N 1
ATOM 1260 C CA . PRO A 1 160 ? 11.772 -11.391 -12.773 1.00 82.38 160 PRO A CA 1
ATOM 1261 C C . PRO A 1 160 ? 10.848 -10.176 -12.606 1.00 82.38 160 PRO A C 1
ATOM 1263 O O . PRO A 1 160 ? 10.700 -9.635 -11.510 1.00 82.38 160 PRO A O 1
ATOM 1266 N N . THR A 1 161 ? 10.192 -9.737 -13.682 1.00 85.56 161 THR A N 1
ATOM 1267 C CA . THR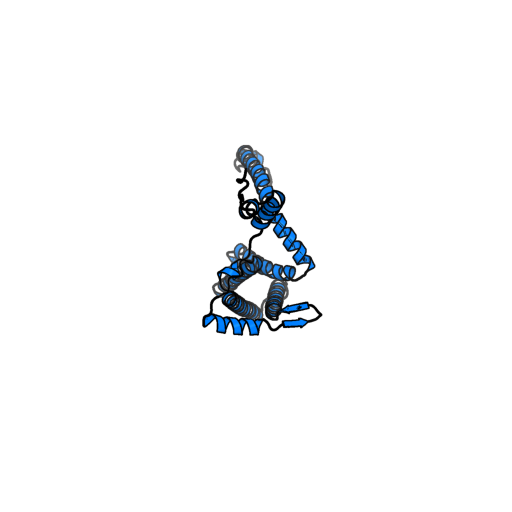 A 1 161 ? 9.271 -8.594 -13.664 1.00 85.56 161 THR A CA 1
ATOM 1268 C C . THR A 1 161 ? 8.049 -8.852 -12.786 1.00 85.56 161 THR A C 1
ATOM 1270 O O . THR A 1 161 ? 7.644 -7.970 -12.031 1.00 85.56 161 THR A O 1
ATOM 1273 N N . VAL A 1 162 ? 7.474 -10.056 -12.843 1.00 83.75 162 VAL A N 1
ATOM 1274 C CA . VAL A 1 162 ? 6.275 -10.404 -12.063 1.00 83.75 162 VAL A CA 1
ATOM 1275 C C . VAL A 1 162 ? 6.613 -10.435 -10.576 1.00 83.75 162 VAL A C 1
ATOM 1277 O O . VAL A 1 162 ? 5.910 -9.834 -9.765 1.00 83.75 162 VAL A O 1
ATOM 1280 N N . PHE A 1 163 ? 7.742 -11.049 -10.228 1.00 82.62 163 PHE A N 1
ATOM 1281 C CA . PHE A 1 163 ? 8.215 -11.119 -8.850 1.00 82.62 163 PHE A CA 1
ATOM 1282 C C . PHE A 1 163 ? 8.509 -9.730 -8.265 1.00 82.62 163 PHE A C 1
ATOM 1284 O O . PHE A 1 163 ? 8.082 -9.417 -7.154 1.00 82.62 163 PHE A O 1
ATOM 1291 N N . ARG A 1 164 ? 9.136 -8.838 -9.047 1.00 86.44 164 ARG A N 1
ATOM 1292 C CA . ARG A 1 164 ? 9.349 -7.434 -8.648 1.00 86.44 164 ARG A CA 1
ATOM 1293 C C . ARG A 1 164 ? 8.038 -6.721 -8.328 1.00 86.44 164 ARG A C 1
ATOM 1295 O O . ARG A 1 164 ? 7.964 -6.003 -7.334 1.00 86.44 164 ARG A O 1
ATOM 1302 N N . ILE A 1 165 ? 7.000 -6.925 -9.138 1.00 88.44 165 ILE A N 1
ATOM 1303 C CA . ILE A 1 165 ? 5.686 -6.317 -8.894 1.00 88.44 165 ILE A CA 1
ATOM 1304 C C . ILE A 1 165 ? 5.082 -6.847 -7.588 1.00 88.44 165 ILE A C 1
ATOM 1306 O O . ILE A 1 165 ? 4.568 -6.057 -6.798 1.00 88.44 165 ILE A O 1
ATOM 1310 N N . LEU A 1 166 ? 5.181 -8.151 -7.314 1.00 85.56 166 LEU A N 1
ATOM 1311 C CA . LEU A 1 166 ? 4.676 -8.743 -6.069 1.00 85.56 166 LEU A CA 1
ATOM 1312 C C . LEU A 1 166 ? 5.383 -8.175 -4.827 1.00 85.56 166 LEU A C 1
ATOM 1314 O O . LEU A 1 166 ? 4.719 -7.842 -3.843 1.00 85.56 166 LEU A O 1
ATOM 1318 N N . VAL A 1 167 ? 6.702 -7.967 -4.896 1.00 84.25 167 VAL A N 1
ATOM 1319 C CA . VAL A 1 167 ? 7.467 -7.292 -3.833 1.00 84.25 167 VAL A CA 1
ATOM 1320 C C . VAL A 1 167 ? 6.982 -5.852 -3.632 1.00 84.25 167 VAL A C 1
ATOM 1322 O O . VAL A 1 167 ? 6.774 -5.423 -2.497 1.00 84.25 167 VAL A O 1
ATOM 1325 N N . VAL A 1 168 ? 6.710 -5.112 -4.712 1.00 87.88 168 VAL A N 1
ATOM 1326 C CA . VAL A 1 168 ? 6.148 -3.751 -4.626 1.00 87.88 168 VAL A CA 1
ATOM 1327 C C . VAL A 1 168 ? 4.757 -3.751 -3.988 1.00 87.88 168 VAL A C 1
ATOM 1329 O O . VAL A 1 168 ? 4.454 -2.867 -3.189 1.00 87.88 168 VAL A O 1
ATOM 1332 N N . VAL A 1 169 ? 3.912 -4.746 -4.269 1.00 88.25 169 VAL A N 1
ATOM 1333 C CA . VAL A 1 169 ? 2.609 -4.890 -3.595 1.00 88.25 169 VAL A CA 1
ATOM 1334 C C . VAL A 1 169 ? 2.776 -5.155 -2.098 1.00 88.25 169 VAL A C 1
ATOM 1336 O O . VAL A 1 169 ? 2.023 -4.615 -1.288 1.00 88.25 169 VAL A O 1
ATOM 1339 N N . ARG A 1 170 ? 3.809 -5.896 -1.696 1.00 85.06 170 ARG A N 1
ATOM 1340 C CA . ARG A 1 170 ? 4.140 -6.067 -0.277 1.00 85.06 170 ARG A CA 1
ATOM 1341 C C . ARG A 1 170 ? 4.593 -4.749 0.370 1.00 85.06 170 ARG A C 1
ATOM 1343 O O . ARG A 1 170 ? 4.155 -4.433 1.472 1.00 85.06 170 ARG A O 1
ATOM 1350 N N . LEU A 1 171 ? 5.349 -3.913 -0.347 1.00 85.75 171 LEU A N 1
ATOM 1351 C CA . LEU A 1 171 ? 5.691 -2.547 0.088 1.00 85.75 171 LEU A CA 1
ATOM 1352 C C . LEU A 1 171 ? 4.470 -1.609 0.133 1.00 85.75 171 LEU A C 1
ATOM 1354 O O . LEU A 1 171 ? 4.385 -0.725 0.980 1.00 85.75 171 LEU A O 1
ATOM 1358 N N . LEU A 1 172 ? 3.471 -1.802 -0.731 1.00 86.19 172 LEU A N 1
ATOM 1359 C CA . LEU A 1 172 ? 2.209 -1.056 -0.654 1.00 86.19 172 LEU A CA 1
ATOM 1360 C C . LEU A 1 172 ? 1.479 -1.318 0.672 1.00 86.19 172 LEU A C 1
ATOM 1362 O O . LEU A 1 172 ? 0.822 -0.415 1.189 1.00 86.19 172 LEU A O 1
ATOM 1366 N N . ARG A 1 173 ? 1.613 -2.512 1.261 1.00 84.38 173 ARG A N 1
ATOM 1367 C CA . ARG A 1 173 ? 1.047 -2.813 2.582 1.00 84.38 173 ARG A CA 1
ATOM 1368 C C . ARG A 1 173 ? 1.764 -2.064 3.708 1.00 84.38 173 ARG A C 1
ATOM 1370 O O . ARG A 1 173 ? 1.084 -1.596 4.619 1.00 84.38 173 ARG A O 1
ATOM 1377 N N . SER A 1 174 ? 3.080 -1.848 3.629 1.00 83.69 174 SER A N 1
ATOM 1378 C CA . SER A 1 174 ? 3.805 -1.026 4.615 1.00 83.69 174 SER A CA 1
ATOM 1379 C C . SER A 1 174 ? 3.421 0.462 4.550 1.00 83.69 174 SER A C 1
ATOM 1381 O O . SER A 1 174 ? 3.545 1.167 5.549 1.00 83.69 174 SER A O 1
ATOM 1383 N N . LEU A 1 175 ? 2.787 0.941 3.466 1.00 81.50 175 LEU A N 1
ATOM 1384 C CA . LEU A 1 175 ? 2.121 2.259 3.457 1.00 81.50 175 LEU A CA 1
ATOM 1385 C C . LEU A 1 175 ? 1.002 2.369 4.500 1.00 81.50 175 LEU A C 1
ATOM 1387 O O . LEU A 1 175 ? 0.650 3.478 4.910 1.00 81.50 175 LEU A O 1
ATOM 1391 N N . ARG A 1 176 ? 0.426 1.245 4.946 1.00 80.75 176 ARG A N 1
ATOM 1392 C CA . ARG A 1 176 ? -0.524 1.250 6.059 1.00 80.75 176 ARG A CA 1
ATOM 1393 C C . ARG A 1 176 ? 0.145 1.709 7.355 1.00 80.75 176 ARG A C 1
ATOM 1395 O O . ARG A 1 176 ? -0.486 2.481 8.066 1.00 80.75 176 ARG A O 1
ATOM 1402 N N . LEU A 1 177 ? 1.414 1.363 7.604 1.00 81.25 177 LEU A N 1
ATOM 1403 C CA . LEU A 1 177 ? 2.183 1.880 8.752 1.00 81.25 177 LEU A CA 1
ATOM 1404 C C . LEU A 1 177 ? 2.306 3.402 8.688 1.00 81.25 177 LEU A C 1
ATOM 1406 O O . LEU A 1 177 ? 2.106 4.091 9.684 1.00 81.25 177 LEU A O 1
ATOM 1410 N N . LEU A 1 178 ? 2.545 3.950 7.494 1.00 80.19 178 LEU A N 1
ATOM 1411 C CA . LEU A 1 178 ? 2.573 5.401 7.294 1.00 80.19 178 LEU A CA 1
ATOM 1412 C C . LEU A 1 178 ? 1.199 6.035 7.564 1.00 80.19 178 LEU A C 1
ATOM 1414 O O . LEU A 1 178 ? 1.125 7.177 8.002 1.00 80.19 178 LEU A O 1
ATOM 1418 N N . ALA A 1 179 ? 0.101 5.315 7.332 1.00 77.06 179 ALA A N 1
ATOM 1419 C CA . ALA A 1 179 ? -1.239 5.804 7.648 1.00 77.06 179 ALA A CA 1
ATOM 1420 C C . ALA A 1 179 ? -1.572 5.769 9.154 1.00 77.06 179 ALA A C 1
ATOM 1422 O O . ALA A 1 179 ? -2.514 6.456 9.558 1.00 77.06 179 ALA A O 1
ATOM 1423 N N . VAL A 1 180 ? -0.826 5.008 9.967 1.00 75.94 180 VAL A N 1
ATOM 1424 C CA . VAL A 1 180 ? -0.943 4.996 11.439 1.00 75.94 180 VAL A CA 1
ATOM 1425 C C . VAL A 1 180 ? -0.315 6.256 12.036 1.00 75.94 180 VAL A C 1
ATOM 1427 O O . VAL A 1 180 ? -0.885 6.859 12.944 1.00 75.94 180 VAL A O 1
ATOM 1430 N N . LEU A 1 181 ? 0.810 6.718 11.479 1.00 81.94 181 LEU A N 1
ATOM 1431 C CA . LEU A 1 181 ? 1.440 7.973 11.891 1.00 81.94 181 LEU A CA 1
ATOM 1432 C C . LEU A 1 181 ? 0.495 9.152 11.625 1.00 81.94 181 LEU A C 1
ATOM 1434 O O . LEU A 1 181 ? 0.171 9.457 10.477 1.00 81.94 181 LEU A O 1
ATOM 1438 N N . GLU A 1 182 ? 0.078 9.866 12.672 1.00 81.19 182 GLU A N 1
ATOM 1439 C CA . GLU A 1 182 ? -0.924 10.937 12.555 1.00 81.19 182 GLU A CA 1
ATOM 1440 C C . GLU A 1 182 ? -0.537 12.029 11.549 1.00 81.19 182 GLU A C 1
ATOM 1442 O O . GLU A 1 182 ? -1.397 12.571 10.845 1.00 81.19 182 GLU A O 1
ATOM 1447 N N . VAL A 1 183 ? 0.763 12.329 11.466 1.00 84.12 183 VAL A N 1
ATOM 1448 C CA . VAL A 1 183 ? 1.337 13.307 10.534 1.00 84.12 183 VAL A CA 1
ATOM 1449 C C . VAL A 1 183 ? 1.161 12.835 9.091 1.00 84.12 183 VAL A C 1
ATOM 1451 O O . VAL A 1 183 ? 0.544 13.529 8.280 1.00 84.12 183 VAL A O 1
ATOM 1454 N N . ALA A 1 184 ? 1.632 11.629 8.773 1.00 83.56 184 ALA A N 1
ATOM 1455 C CA . ALA A 1 184 ? 1.552 11.080 7.424 1.00 83.56 184 ALA A CA 1
ATOM 1456 C C . ALA A 1 184 ? 0.109 10.734 7.025 1.00 83.56 184 ALA A C 1
ATOM 1458 O O . ALA A 1 184 ? -0.261 10.893 5.862 1.00 83.56 184 ALA A O 1
ATOM 1459 N N . ARG A 1 185 ? -0.762 10.392 7.981 1.00 84.50 185 ARG A N 1
ATOM 1460 C CA . ARG A 1 185 ? -2.199 10.213 7.746 1.00 84.50 185 ARG A CA 1
ATOM 1461 C C . ARG A 1 185 ? -2.855 11.474 7.187 1.00 84.50 185 ARG A C 1
ATOM 1463 O O . ARG A 1 185 ? -3.617 11.379 6.225 1.00 84.50 185 ARG A O 1
ATOM 1470 N N . LYS A 1 186 ? -2.571 12.651 7.764 1.00 86.00 186 LYS A N 1
ATOM 1471 C CA . LYS A 1 186 ? -3.116 13.935 7.278 1.00 86.00 186 LYS A CA 1
ATOM 1472 C C . LYS A 1 186 ? -2.686 14.190 5.833 1.00 86.00 186 LYS A C 1
ATOM 1474 O O . LYS A 1 186 ? -3.527 14.521 5.002 1.00 86.00 186 LYS A O 1
ATOM 1479 N N . VAL A 1 187 ? -1.413 13.945 5.527 1.00 89.56 187 VAL A N 1
ATOM 1480 C CA . VAL A 1 187 ? -0.857 14.076 4.172 1.00 89.56 187 VAL A CA 1
ATOM 1481 C C . VAL A 1 187 ? -1.486 13.067 3.204 1.00 89.56 187 VAL A C 1
ATOM 1483 O O . VAL A 1 187 ? -1.902 13.427 2.108 1.00 89.56 187 VAL A O 1
ATOM 1486 N N . LEU A 1 188 ? -1.652 11.805 3.600 1.00 86.06 188 LEU A N 1
ATOM 1487 C CA . LEU A 1 188 ? -2.277 10.793 2.746 1.00 86.06 188 LEU A CA 1
ATOM 1488 C C . LEU A 1 188 ? -3.735 11.151 2.414 1.00 86.06 188 LEU A C 1
ATOM 1490 O O . LEU A 1 188 ? -4.206 10.898 1.304 1.00 86.06 188 LEU A O 1
ATOM 1494 N N . ILE A 1 189 ? -4.463 11.747 3.362 1.00 85.94 189 ILE A N 1
ATOM 1495 C CA . ILE A 1 189 ? -5.840 12.209 3.147 1.00 85.94 189 ILE A CA 1
ATOM 1496 C C . ILE A 1 189 ? -5.876 13.381 2.160 1.00 85.94 189 ILE A C 1
ATOM 1498 O O . ILE A 1 189 ? -6.726 13.384 1.266 1.00 85.94 189 ILE A O 1
ATOM 1502 N N . THR A 1 190 ? -4.966 14.353 2.277 1.00 90.94 190 THR A N 1
ATOM 1503 C CA . THR A 1 190 ? -4.906 15.475 1.328 1.00 90.94 190 THR A CA 1
ATOM 1504 C C . THR A 1 19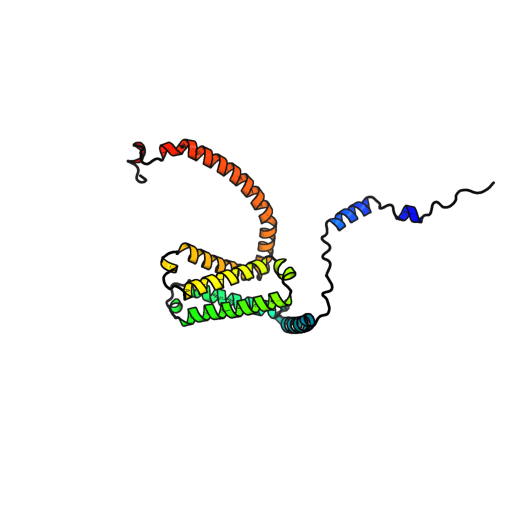0 ? -4.521 14.997 -0.066 1.00 90.94 190 THR A C 1
ATOM 1506 O O . THR A 1 190 ? -5.203 15.358 -1.024 1.00 90.94 190 THR A O 1
ATOM 1509 N N . ILE A 1 191 ? -3.536 14.099 -0.183 1.00 90.06 191 ILE A N 1
ATOM 1510 C CA . ILE A 1 191 ? -3.172 13.461 -1.455 1.00 90.06 191 ILE A CA 1
ATOM 1511 C C . ILE A 1 191 ? -4.395 12.780 -2.064 1.00 90.06 191 ILE A C 1
ATOM 1513 O O . ILE A 1 191 ? -4.732 13.062 -3.208 1.00 90.06 191 ILE A O 1
ATOM 1517 N N . LYS A 1 192 ? -5.130 11.958 -1.304 1.00 86.94 192 LYS A N 1
ATOM 1518 C CA . LYS A 1 192 ? -6.357 11.300 -1.794 1.00 86.94 192 LYS A CA 1
ATOM 1519 C C . LYS A 1 192 ? -7.428 12.290 -2.251 1.00 86.94 192 LYS A C 1
ATOM 1521 O O . LYS A 1 192 ? -8.153 11.994 -3.196 1.00 86.94 192 LYS A O 1
ATOM 1526 N N . ARG A 1 193 ? -7.539 13.452 -1.602 1.00 89.38 193 ARG A N 1
ATOM 1527 C CA . ARG A 1 193 ? -8.495 14.504 -1.979 1.00 89.38 193 ARG A CA 1
ATOM 1528 C C . ARG A 1 193 ? -8.095 15.217 -3.272 1.00 89.38 193 ARG A C 1
ATOM 1530 O O . ARG A 1 193 ? -8.971 15.573 -4.056 1.00 89.38 193 ARG A O 1
ATOM 1537 N N . VAL A 1 194 ? -6.797 15.402 -3.500 1.00 94.25 194 VAL A N 1
ATOM 1538 C CA . VAL A 1 194 ? -6.245 16.098 -4.675 1.00 94.25 194 VAL A CA 1
ATOM 1539 C C . VAL A 1 194 ? -6.058 15.152 -5.869 1.00 94.25 194 VAL A C 1
ATOM 1541 O O . VAL A 1 194 ? -6.217 15.567 -7.014 1.00 94.25 194 VAL A O 1
ATOM 1544 N N . PHE A 1 195 ? -5.830 13.861 -5.627 1.00 91.56 195 PHE A N 1
ATOM 1545 C CA . PHE A 1 195 ? -5.673 12.816 -6.641 1.00 91.56 195 PHE A CA 1
ATOM 1546 C C . PHE A 1 195 ? -6.751 12.804 -7.745 1.00 91.56 195 PHE A C 1
ATOM 1548 O O . PHE A 1 195 ? -6.378 12.765 -8.917 1.00 91.56 195 PHE A O 1
ATOM 1555 N N . PRO A 1 196 ? -8.068 12.906 -7.459 1.00 91.62 196 PRO A N 1
ATOM 1556 C CA . PRO A 1 196 ? -9.074 12.965 -8.521 1.00 91.62 196 PRO A CA 1
ATOM 1557 C C . PRO A 1 196 ? -8.959 14.220 -9.398 1.00 91.62 196 PRO A C 1
ATOM 1559 O O . PRO A 1 196 ? -9.338 14.178 -10.565 1.00 91.62 196 PRO A O 1
ATOM 1562 N N . ALA A 1 197 ? -8.452 15.336 -8.866 1.00 93.00 197 ALA A N 1
ATOM 1563 C CA . ALA A 1 197 ? -8.175 16.527 -9.665 1.00 93.00 197 ALA A CA 1
ATOM 1564 C C . ALA A 1 197 ? -6.920 16.341 -10.527 1.00 93.00 197 ALA A C 1
ATOM 1566 O O . ALA A 1 197 ? -6.948 16.686 -11.707 1.00 93.00 197 ALA A O 1
ATOM 1567 N N . LEU A 1 198 ? -5.871 15.728 -9.968 1.00 95.75 198 LEU A N 1
ATOM 1568 C CA . LEU A 1 198 ? -4.659 15.383 -10.712 1.00 95.75 198 LEU A CA 1
ATOM 1569 C C . LEU A 1 198 ? -4.972 14.470 -11.895 1.00 95.75 198 LEU A C 1
ATOM 1571 O O . LEU A 1 198 ? -4.553 14.789 -12.995 1.00 95.75 198 LEU A O 1
ATOM 1575 N N . ILE A 1 199 ? -5.778 13.417 -11.718 1.00 95.69 199 ILE A N 1
ATOM 1576 C CA . ILE A 1 199 ? -6.155 12.516 -12.824 1.00 95.69 199 ILE A CA 1
ATOM 1577 C C . ILE A 1 199 ? -6.802 13.284 -13.982 1.00 95.69 199 ILE A C 1
ATOM 1579 O O . ILE A 1 199 ? -6.462 13.041 -15.138 1.00 95.69 199 ILE A O 1
ATOM 1583 N N . ARG A 1 200 ? -7.709 14.225 -13.689 1.00 95.56 200 ARG A N 1
ATOM 1584 C CA . ARG A 1 200 ? -8.353 15.038 -14.734 1.00 95.56 200 ARG A CA 1
ATOM 1585 C C . ARG A 1 200 ? -7.331 15.870 -15.505 1.00 95.56 200 ARG A C 1
ATOM 1587 O O . ARG A 1 200 ? -7.370 15.893 -16.729 1.00 95.56 200 ARG A O 1
ATOM 1594 N N . LEU A 1 201 ? -6.410 16.521 -14.797 1.00 96.38 201 LEU A N 1
ATOM 1595 C CA . LEU A 1 201 ? -5.364 17.334 -15.416 1.00 96.38 201 LEU A CA 1
ATOM 1596 C C . LEU A 1 201 ? -4.387 16.468 -16.218 1.00 96.38 201 LEU A C 1
ATOM 1598 O O . LEU A 1 201 ? -4.090 16.778 -17.370 1.00 96.38 201 LEU A O 1
ATOM 1602 N N . THR A 1 202 ? -3.934 15.356 -15.639 1.00 96.31 202 THR A N 1
ATOM 1603 C CA . THR A 1 202 ? -3.051 14.392 -16.296 1.00 96.31 202 THR A CA 1
ATOM 1604 C C . THR A 1 202 ? -3.682 13.850 -17.569 1.00 96.31 202 THR A C 1
ATOM 1606 O O . THR A 1 202 ? -2.980 13.725 -18.559 1.00 96.31 202 THR A O 1
ATOM 1609 N N . PHE A 1 203 ? -4.989 13.584 -17.592 1.00 96.44 203 PHE A N 1
ATOM 1610 C CA . PHE A 1 203 ? -5.669 13.098 -18.793 1.00 96.44 203 PHE A CA 1
ATOM 1611 C C . PHE A 1 203 ? -5.654 14.123 -19.940 1.00 96.44 203 PHE A C 1
ATOM 1613 O O . PHE A 1 203 ? -5.368 13.774 -21.087 1.00 96.44 203 PHE A O 1
ATOM 1620 N N . VAL A 1 204 ? -5.890 15.404 -19.634 1.00 96.94 204 VAL A N 1
ATOM 1621 C CA . VAL A 1 204 ? -5.788 16.491 -20.624 1.00 96.94 204 VAL A CA 1
ATOM 1622 C C . VAL A 1 204 ? -4.356 16.610 -21.145 1.00 96.94 204 VAL A C 1
ATOM 1624 O O . VAL A 1 204 ? -4.134 16.618 -22.354 1.00 96.94 204 VAL A O 1
ATOM 1627 N N . PHE A 1 205 ? -3.373 16.635 -20.243 1.00 97.25 205 PHE A N 1
ATOM 1628 C CA . PHE A 1 205 ? -1.960 16.692 -20.614 1.00 97.25 205 PHE A CA 1
ATOM 1629 C C . PHE A 1 205 ? -1.535 15.482 -21.460 1.00 97.25 205 PHE A C 1
ATOM 1631 O O . PHE A 1 205 ? -0.876 15.636 -22.486 1.00 97.25 205 PHE A O 1
ATOM 1638 N N . PHE A 1 206 ? -1.982 14.284 -21.085 1.00 97.38 206 PHE A N 1
ATOM 1639 C CA . PHE A 1 206 ? -1.724 13.046 -21.813 1.00 97.38 206 PHE A CA 1
ATOM 1640 C C . PHE A 1 206 ? -2.316 13.075 -23.226 1.00 97.38 206 PHE A C 1
ATOM 1642 O O . PHE A 1 206 ? -1.683 12.588 -24.153 1.00 97.38 206 PHE A O 1
ATOM 1649 N N . THR A 1 207 ? -3.478 13.705 -23.418 1.00 97.38 207 THR A N 1
ATOM 1650 C CA . THR A 1 207 ? -4.090 13.876 -24.748 1.00 97.38 207 THR A CA 1
ATOM 1651 C C . THR A 1 207 ? -3.209 14.724 -25.667 1.00 97.38 207 THR A C 1
ATOM 1653 O O . THR A 1 207 ? -2.993 14.369 -26.824 1.00 97.38 207 THR A O 1
ATOM 1656 N N . ILE A 1 208 ? -2.652 15.821 -25.145 1.00 97.44 208 ILE A N 1
ATOM 1657 C CA . ILE A 1 208 ? -1.733 16.683 -25.900 1.00 97.44 208 ILE A CA 1
ATOM 1658 C C . ILE A 1 208 ? -0.452 15.913 -26.237 1.00 97.44 208 ILE A C 1
ATOM 1660 O O . ILE A 1 208 ? -0.038 15.889 -27.395 1.00 97.44 208 ILE A O 1
ATOM 1664 N N . LEU A 1 209 ? 0.146 15.233 -25.250 1.00 97.38 209 LEU A N 1
ATOM 1665 C CA . LEU A 1 209 ? 1.328 14.396 -25.472 1.00 97.38 209 LEU A CA 1
ATOM 1666 C C . LEU A 1 209 ? 1.076 13.297 -26.507 1.00 97.38 209 LEU A C 1
ATOM 1668 O O . LEU A 1 209 ? 1.934 13.047 -27.346 1.00 97.38 209 LEU A O 1
ATOM 1672 N N . TYR A 1 210 ? -0.098 12.671 -26.478 1.00 97.19 210 TYR A N 1
ATOM 1673 C CA . TYR A 1 210 ? -0.481 11.640 -27.433 1.00 97.19 210 TYR A CA 1
ATOM 1674 C C . TYR A 1 210 ? -0.572 12.189 -28.863 1.00 97.19 210 TYR A C 1
ATOM 1676 O O . TYR A 1 210 ? -0.042 11.573 -29.785 1.00 97.19 210 TYR A O 1
ATOM 1684 N N . ALA A 1 211 ? -1.158 13.375 -29.054 1.00 97.38 211 ALA A N 1
ATOM 1685 C CA . ALA A 1 211 ? -1.198 14.026 -30.363 1.00 97.38 211 ALA A CA 1
ATOM 1686 C C . ALA A 1 211 ? 0.213 14.352 -30.887 1.00 97.38 211 ALA A C 1
ATOM 1688 O O . ALA A 1 211 ? 0.528 14.074 -32.045 1.00 97.38 211 ALA A O 1
ATOM 1689 N N . PHE A 1 212 ? 1.094 14.884 -30.032 1.00 96.69 212 PHE A N 1
ATOM 1690 C CA . PHE A 1 212 ? 2.495 15.114 -30.399 1.00 96.69 212 PHE A CA 1
ATOM 1691 C C . PHE A 1 212 ? 3.244 13.814 -30.704 1.00 96.69 212 PHE A C 1
ATOM 1693 O O . PHE A 1 212 ? 4.045 13.788 -31.636 1.00 96.69 212 PHE A O 1
ATOM 1700 N N . ALA A 1 213 ? 2.976 12.738 -29.963 1.00 96.06 213 ALA A N 1
ATOM 1701 C CA . ALA A 1 213 ? 3.564 11.430 -30.219 1.00 96.06 213 ALA A CA 1
ATOM 1702 C C . ALA A 1 213 ? 3.122 10.868 -31.580 1.00 96.06 213 ALA A C 1
ATOM 1704 O O . ALA A 1 213 ? 3.966 10.393 -32.333 1.00 96.06 213 ALA A O 1
ATOM 1705 N N . ASP A 1 214 ? 1.840 10.980 -31.941 1.00 95.88 214 ASP A N 1
ATOM 1706 C CA . ASP A 1 214 ? 1.326 10.544 -33.249 1.00 95.88 214 ASP A CA 1
ATOM 1707 C C . ASP A 1 214 ? 1.956 11.334 -34.412 1.00 95.88 214 ASP A C 1
ATOM 1709 O O . ASP A 1 214 ? 2.434 10.751 -35.390 1.00 95.88 214 ASP A O 1
ATOM 1713 N N . ILE A 1 215 ? 2.047 12.661 -34.282 1.00 96.00 215 ILE A N 1
ATOM 1714 C CA . ILE A 1 215 ? 2.717 13.515 -35.276 1.00 96.00 215 ILE A CA 1
ATOM 1715 C C . ILE A 1 215 ? 4.209 13.166 -35.364 1.00 96.00 215 ILE A C 1
ATOM 1717 O O . ILE A 1 215 ? 4.752 13.010 -36.461 1.00 96.00 215 ILE A O 1
ATOM 1721 N N . GLY A 1 216 ? 4.871 13.010 -34.216 1.00 94.38 216 GLY A N 1
ATOM 1722 C CA . GLY A 1 216 ? 6.278 12.640 -34.129 1.00 94.38 216 GLY A CA 1
ATOM 1723 C C . GLY A 1 216 ? 6.557 11.305 -34.813 1.00 94.38 216 GLY A C 1
ATOM 1724 O O . GLY A 1 216 ? 7.461 11.219 -35.643 1.00 94.38 216 GLY A O 1
ATOM 1725 N N . MET A 1 217 ? 5.733 10.290 -34.558 1.00 92.75 217 MET A N 1
ATOM 1726 C CA . MET A 1 217 ? 5.833 9.000 -35.236 1.00 92.75 217 MET A CA 1
ATOM 1727 C C . MET A 1 217 ? 5.696 9.166 -36.752 1.00 92.75 217 MET A C 1
ATOM 1729 O O . MET A 1 217 ? 6.556 8.695 -37.488 1.00 92.75 217 MET A O 1
ATOM 1733 N N . LYS A 1 218 ? 4.703 9.908 -37.253 1.00 91.19 218 LYS A N 1
ATOM 1734 C CA . LYS A 1 218 ? 4.512 10.101 -38.705 1.00 91.19 218 LYS A CA 1
ATOM 1735 C C . LYS A 1 218 ? 5.691 10.797 -39.394 1.00 91.19 218 LYS A C 1
ATOM 1737 O O . LYS A 1 218 ? 6.044 10.427 -40.513 1.00 91.19 218 LYS A O 1
ATOM 1742 N N . ILE A 1 219 ? 6.304 11.786 -38.743 1.00 90.25 219 ILE A N 1
ATOM 1743 C CA . ILE A 1 219 ? 7.413 12.565 -39.317 1.00 90.25 219 ILE A CA 1
ATOM 1744 C C . ILE A 1 219 ? 8.741 11.805 -39.221 1.00 90.25 219 ILE A C 1
ATOM 1746 O O . ILE A 1 219 ? 9.517 11.775 -40.179 1.00 90.25 219 ILE A O 1
ATOM 1750 N N . TYR A 1 220 ? 9.020 11.202 -38.066 1.00 86.12 220 TYR A N 1
ATOM 1751 C CA . TYR A 1 220 ? 10.342 10.662 -37.753 1.00 86.12 220 TYR A CA 1
ATOM 1752 C C . TYR A 1 220 ? 10.474 9.155 -37.991 1.00 86.12 220 TYR A C 1
ATOM 1754 O O . TYR A 1 220 ? 11.603 8.681 -38.114 1.00 86.12 220 TYR A O 1
ATOM 1762 N N . TRP A 1 221 ? 9.373 8.412 -38.164 1.00 81.69 221 TRP A N 1
ATOM 1763 C CA . TRP A 1 221 ? 9.397 6.961 -38.413 1.00 81.69 221 TRP A CA 1
ATOM 1764 C C . TRP A 1 221 ? 10.351 6.561 -39.547 1.00 81.69 221 TRP A C 1
ATOM 1766 O O . TRP A 1 221 ? 11.178 5.666 -39.385 1.00 81.69 221 TRP A O 1
ATOM 1776 N N . LYS A 1 222 ? 10.309 7.280 -40.677 1.00 76.19 222 LYS A N 1
ATOM 1777 C CA . LYS A 1 222 ? 11.162 6.987 -41.844 1.00 76.19 222 LYS A CA 1
ATOM 1778 C C . LYS A 1 222 ? 12.642 7.297 -41.613 1.00 76.19 222 LYS A C 1
ATOM 1780 O O . LYS A 1 222 ? 13.496 6.702 -42.260 1.00 76.19 222 LYS A O 1
ATOM 1785 N N . LYS A 1 223 ? 12.957 8.240 -40.720 1.00 74.75 223 LYS A N 1
ATOM 1786 C CA . LYS A 1 223 ? 14.343 8.639 -40.437 1.00 74.75 223 LYS A CA 1
ATOM 1787 C C . LYS A 1 223 ? 15.039 7.668 -39.489 1.00 74.75 223 LYS A C 1
ATOM 1789 O O . LYS A 1 223 ? 16.248 7.540 -39.604 1.00 74.75 223 LYS A O 1
ATOM 1794 N N . LEU A 1 224 ? 14.284 6.994 -38.620 1.00 70.75 224 LEU A N 1
ATOM 1795 C CA . LEU A 1 224 ? 14.751 6.042 -37.599 1.00 70.75 224 LEU A CA 1
ATOM 1796 C C . LEU A 1 224 ? 14.718 4.573 -38.057 1.00 70.75 224 LEU A C 1
ATOM 1798 O O . LEU A 1 224 ? 14.883 3.664 -37.252 1.00 70.75 224 LEU A O 1
ATOM 1802 N N . THR A 1 225 ? 14.489 4.319 -39.347 1.00 72.19 225 THR A N 1
ATOM 1803 C CA . THR A 1 225 ? 14.512 2.957 -39.895 1.00 72.19 225 THR A CA 1
ATOM 1804 C C . THR A 1 225 ? 15.967 2.502 -40.106 1.00 72.19 225 THR A C 1
ATOM 1806 O O . THR A 1 225 ? 16.738 3.269 -40.685 1.00 72.19 225 THR A O 1
ATOM 1809 N N . PRO A 1 226 ? 16.352 1.258 -39.750 1.00 68.38 226 PRO A N 1
ATOM 1810 C CA . PRO A 1 226 ? 17.721 0.743 -39.937 1.00 68.38 226 PRO A CA 1
ATOM 1811 C C . PRO A 1 226 ? 18.183 0.689 -41.407 1.00 68.38 226 PRO A C 1
ATOM 1813 O O . PRO A 1 226 ? 19.367 0.555 -41.698 1.00 68.38 226 PRO A O 1
ATOM 1816 N N . SER A 1 227 ? 17.256 0.854 -42.356 1.00 69.44 227 SER A N 1
ATOM 1817 C CA . SER A 1 227 ? 17.551 1.001 -43.786 1.00 69.44 227 SER A CA 1
ATOM 1818 C C . SER A 1 227 ? 18.036 2.408 -44.183 1.00 69.44 227 SER A C 1
ATOM 1820 O O . SER A 1 227 ? 18.357 2.623 -45.352 1.00 69.44 227 SER A O 1
ATOM 1822 N N . ASN A 1 228 ? 18.048 3.385 -43.268 1.00 72.75 228 ASN A N 1
ATOM 1823 C CA . ASN A 1 228 ? 18.522 4.738 -43.549 1.00 72.75 228 ASN A CA 1
ATOM 1824 C C . ASN A 1 228 ? 20.067 4.778 -43.506 1.00 72.75 228 ASN A C 1
ATOM 1826 O O . ASN A 1 228 ? 20.643 4.580 -42.432 1.00 72.75 228 ASN A O 1
ATOM 1830 N N . PRO A 1 229 ? 20.764 5.095 -44.617 1.00 71.62 229 PRO A N 1
ATOM 1831 C CA . PRO A 1 229 ? 22.232 5.136 -44.654 1.00 71.62 229 PRO A CA 1
ATOM 1832 C C . PRO A 1 229 ? 22.827 6.186 -43.698 1.00 71.62 229 PRO A C 1
ATOM 1834 O O . PRO A 1 229 ? 23.978 6.074 -43.277 1.00 71.62 229 PRO A O 1
ATOM 1837 N N . ALA A 1 230 ? 22.032 7.183 -43.289 1.00 70.00 230 ALA A N 1
ATOM 1838 C CA . ALA A 1 230 ? 22.445 8.188 -42.316 1.00 70.00 230 ALA A CA 1
ATOM 1839 C C . ALA A 1 230 ? 22.501 7.678 -40.859 1.00 70.00 230 ALA A C 1
ATOM 1841 O O . ALA A 1 230 ? 22.988 8.395 -39.994 1.00 70.00 230 ALA A O 1
ATOM 1842 N N . LEU A 1 231 ? 22.003 6.474 -40.563 1.00 66.62 231 LEU A N 1
ATOM 1843 C CA . LEU A 1 231 ? 22.083 5.882 -39.222 1.00 66.62 231 LEU A CA 1
ATOM 1844 C C . LEU A 1 231 ? 23.164 4.810 -39.103 1.00 66.62 231 LEU A C 1
ATOM 1846 O O . LEU A 1 231 ? 23.686 4.627 -38.011 1.00 66.62 231 LEU A O 1
ATOM 1850 N N . GLN A 1 232 ? 23.568 4.181 -40.211 1.00 65.88 232 GLN A N 1
ATOM 1851 C CA . GLN A 1 232 ? 24.576 3.108 -40.242 1.00 65.88 232 GLN A CA 1
ATOM 1852 C C . GLN A 1 232 ? 25.955 3.517 -39.696 1.00 65.88 232 GLN A C 1
ATOM 1854 O O . GLN A 1 232 ? 26.741 2.661 -39.310 1.00 65.88 232 GLN A O 1
ATOM 1859 N N . HIS A 1 233 ? 26.256 4.817 -39.663 1.00 69.44 233 HIS A N 1
ATOM 1860 C CA . HIS A 1 233 ? 27.502 5.359 -39.116 1.00 69.44 233 HIS A CA 1
ATOM 1861 C C . HIS A 1 233 ? 27.361 5.878 -37.673 1.00 69.44 233 HIS A C 1
ATOM 1863 O O . HIS A 1 233 ? 28.320 6.405 -37.112 1.00 69.44 233 HIS A O 1
ATOM 1869 N N . SER A 1 234 ? 26.171 5.770 -37.076 1.00 72.44 234 SER A N 1
ATOM 1870 C CA . SER A 1 234 ? 25.905 6.176 -35.696 1.00 72.44 234 SER A CA 1
ATOM 1871 C C . SER A 1 234 ? 26.031 4.978 -34.743 1.00 72.44 234 SER A C 1
ATOM 1873 O O . SER A 1 234 ? 25.718 3.859 -35.141 1.00 72.44 234 SER A O 1
ATOM 1875 N N . PRO A 1 235 ? 26.429 5.183 -33.475 1.00 71.62 235 PRO A N 1
ATOM 1876 C CA . PRO A 1 235 ? 26.616 4.096 -32.505 1.00 71.62 235 PRO A CA 1
ATOM 1877 C C . PRO A 1 235 ? 25.309 3.417 -32.044 1.00 71.62 235 PRO A C 1
ATOM 1879 O O . PRO A 1 235 ? 25.343 2.594 -31.135 1.00 71.62 235 PRO A O 1
ATOM 1882 N N . TRP A 1 236 ? 24.165 3.776 -32.637 1.00 61.09 236 TRP A N 1
ATOM 1883 C CA . TRP A 1 236 ? 22.821 3.330 -32.253 1.00 61.09 236 TRP A CA 1
ATOM 1884 C C . TRP A 1 236 ? 22.101 2.530 -33.356 1.00 61.09 236 TRP A C 1
ATOM 1886 O O . TRP A 1 236 ? 20.904 2.276 -33.212 1.00 61.09 236 TRP A O 1
ATOM 1896 N N . ALA A 1 237 ? 22.785 2.214 -34.465 1.00 56.50 237 ALA A N 1
ATOM 1897 C CA . ALA A 1 237 ? 22.268 1.359 -35.540 1.00 56.50 237 ALA A CA 1
ATOM 1898 C C . ALA A 1 237 ? 22.427 -0.135 -35.243 1.00 56.50 237 ALA A C 1
ATOM 1900 O O . ALA A 1 237 ? 23.411 -0.503 -34.564 1.00 56.50 237 ALA A O 1
#

Sequence (237 aa):
YGSAAGDLDDDELQDCIGFEQFMELCALVNVRLRRKRRLGTGWAFAAKRSVRHALKHEVVIGGVRLGAEELMIDVLLVLDTLQLYVTAAPEKLSDDDAWRMLGVGLLSVFCIETALYAWSLGWMRFWDSGLRRLDVVCNVAGIIYFGVDFLHDNIVTDHPTVFRILVVVRLLRSLRLLAVLEVARKVLITIKRVFPALIRLTFVFFTILYAFADIGMKIYWKKLTPSNPALQHSPWA

Foldseek 3Di:
DDDDPDDPDPVVVVPDQDPVSVVVVVVVVVDDPPPPPPDDDDPLVVVLVVLVVVQQPQDDDPNDGDGPLVVVLLVLLVVLVVLLVVCVDPDPVVVDPVSLVVNVVSLVVNVVSLVSVCSSCDPVVQPPDPLSVLSVVLSVLSCVLNVCVVVDVCVCVVCVPSNVVSSVSSVVSCVVVLCVPPVSVVVVVVCVVCVVVVVVVVVVVVVVVVVVVVVCCVVCVVVPDPPHPVCVPPPPD

pLDDT: mean 75.19, std 15.92, range [38.44, 97.44]

Secondary structure (DSSP, 8-state):
---------HHHHTT---HHHHHHHHHHHTS-----------HHHHHHHHHHHHHT-EEEETTEEEEHHHHHHHHHHHHHHHHHHHHHSSSGGGG-HHHHHHHHHHHHHHHHHHHHHHHHH-HHHHTTSHHHHHHHHHHHHHHHHHHHHHH-TTHHHH-HHHHHHHHHHHHHHHHHHHHHSHHHHHHHHHHHHHHHHHHHHHHHHHHHHHHHHHHHHHHHTTTSSTT-TTTTTSTT-